Protein AF-A0A829YD35-F1 (afdb_monomer_lite)

Sequence (337 aa):
MRLLVTTFNSPDYNMDEAFHFKKAALDSKLLDTDRMSELWSSFPQELGHTAAAPGIRAIERHGARLFSFLSLSLHAGKGWKRLIEPKHLPVLKRWLASLYEEPVDCWVIGGHHDIRYDRPVCWGDDEVADLVGFHIDEQDELCWFGSRTAKAGEDRLERLPMRDARAKLRSVRLMLVLGCNAVPVARFGEHWDKPMAQRWREWLRPTGAKPLIIGWFSTQSMPLNTESLHAAPKFWSSMADLKRELNLGADALKVLCEQYPLRVAQAWGDACYHAFNASKKRSKLWGLKWQGVPPVKKGQFGSGCGAVLPDGSIYHANHKYRGAGAEQPLIHVGDLP

pLDDT: mean 76.2, std 18.15, range [34.34, 97.69]

Structure (mmCIF, N/CA/C/O backbone):
data_AF-A0A829YD35-F1
#
_entry.id   AF-A0A829YD35-F1
#
loop_
_atom_site.group_PDB
_atom_site.id
_atom_site.type_symbol
_atom_site.label_atom_id
_atom_site.label_alt_id
_atom_site.label_comp_id
_atom_site.label_asym_id
_atom_site.label_entity_id
_atom_site.label_seq_id
_atom_site.pdbx_PDB_ins_code
_atom_site.Cartn_x
_atom_site.Cartn_y
_atom_site.Cartn_z
_atom_site.occupancy
_atom_site.B_iso_or_equiv
_atom_site.auth_seq_id
_atom_site.auth_comp_id
_atom_site.auth_asym_id
_atom_site.auth_atom_id
_atom_site.pdbx_PDB_model_num
ATOM 1 N N . MET A 1 1 ? -15.206 2.642 -2.314 1.00 93.06 1 MET A N 1
ATOM 2 C CA . MET A 1 1 ? -13.854 2.912 -1.778 1.00 93.06 1 MET A CA 1
ATOM 3 C C . MET A 1 1 ? -12.830 1.955 -2.380 1.00 93.06 1 MET A C 1
ATOM 5 O O . MET A 1 1 ? -13.033 0.743 -2.337 1.00 93.06 1 MET A O 1
ATOM 9 N N . ARG A 1 2 ? -11.725 2.488 -2.911 1.00 95.25 2 ARG A N 1
ATOM 10 C CA . ARG A 1 2 ? -10.768 1.773 -3.769 1.00 95.25 2 ARG A CA 1
ATOM 11 C C . ARG A 1 2 ? -9.458 1.400 -3.081 1.00 95.25 2 ARG A C 1
ATOM 13 O O . ARG A 1 2 ? -8.839 2.224 -2.405 1.00 95.25 2 ARG A O 1
ATOM 20 N N . LEU A 1 3 ? -9.006 0.173 -3.338 1.00 96.44 3 LEU A N 1
ATOM 21 C CA . LEU A 1 3 ? -7.690 -0.353 -2.979 1.00 96.44 3 LEU A CA 1
ATOM 22 C C . LEU A 1 3 ? -6.682 -0.203 -4.130 1.00 96.44 3 LEU A C 1
ATOM 24 O O . LEU A 1 3 ? -6.985 -0.549 -5.272 1.00 96.44 3 LEU A O 1
ATOM 28 N N . LEU A 1 4 ? -5.451 0.197 -3.811 1.00 95.00 4 LEU A N 1
ATOM 29 C CA . LEU A 1 4 ? -4.275 0.059 -4.676 1.00 95.00 4 LEU A CA 1
ATOM 30 C C . LEU A 1 4 ? -3.168 -0.687 -3.920 1.00 95.00 4 LEU A C 1
ATOM 32 O O . LEU A 1 4 ? -2.897 -0.378 -2.763 1.00 95.00 4 LEU A O 1
ATOM 36 N N . VAL A 1 5 ? -2.502 -1.644 -4.573 1.00 91.94 5 VAL A N 1
ATOM 37 C CA . VAL A 1 5 ? -1.393 -2.417 -3.986 1.00 91.94 5 VAL A CA 1
ATOM 38 C C . VAL A 1 5 ? -0.161 -2.334 -4.877 1.00 91.94 5 VAL A C 1
ATOM 40 O O . VAL A 1 5 ? -0.098 -3.008 -5.897 1.00 91.94 5 VAL A O 1
ATOM 43 N N . THR A 1 6 ? 0.843 -1.558 -4.484 1.00 87.31 6 THR A N 1
ATOM 44 C CA . THR A 1 6 ? 2.121 -1.427 -5.201 1.00 87.31 6 THR A CA 1
ATOM 45 C C . THR A 1 6 ? 3.221 -2.135 -4.411 1.00 87.31 6 THR A C 1
ATOM 47 O O . THR A 1 6 ? 3.646 -1.635 -3.371 1.00 87.31 6 THR A O 1
ATOM 50 N N . THR A 1 7 ? 3.663 -3.314 -4.866 1.00 79.44 7 THR A N 1
ATOM 51 C CA . THR A 1 7 ? 4.603 -4.172 -4.120 1.00 79.44 7 THR A CA 1
ATOM 52 C C . THR A 1 7 ? 5.852 -4.560 -4.920 1.00 79.44 7 THR A C 1
ATOM 54 O O . THR A 1 7 ? 5.772 -4.932 -6.094 1.00 79.44 7 THR A O 1
ATOM 57 N N . PHE A 1 8 ? 6.999 -4.480 -4.244 1.00 72.38 8 PHE A N 1
ATOM 58 C CA . PHE A 1 8 ? 8.365 -4.633 -4.737 1.00 72.38 8 PHE A CA 1
ATOM 59 C C . PHE A 1 8 ? 9.145 -5.480 -3.710 1.00 72.38 8 PHE A C 1
ATOM 61 O O . PHE A 1 8 ? 9.806 -4.962 -2.832 1.00 72.38 8 PHE A O 1
ATOM 68 N N . ASN A 1 9 ? 9.000 -6.797 -3.692 1.00 64.50 9 ASN A N 1
ATOM 69 C CA . ASN A 1 9 ? 9.813 -7.723 -2.902 1.00 64.50 9 ASN A CA 1
ATOM 70 C C . ASN A 1 9 ? 9.871 -9.104 -3.565 1.00 64.50 9 ASN A C 1
ATOM 72 O O . ASN A 1 9 ? 8.869 -9.497 -4.138 1.00 64.50 9 ASN A O 1
ATOM 76 N N . SER A 1 10 ? 10.971 -9.856 -3.459 1.00 49.44 10 SER A N 1
ATOM 77 C CA . SER A 1 10 ? 11.067 -11.277 -3.840 1.00 49.44 10 SER A CA 1
ATOM 78 C C . SER A 1 10 ? 9.737 -12.027 -3.619 1.00 49.44 10 SER A C 1
ATOM 80 O O . SER A 1 10 ? 9.118 -11.843 -2.562 1.00 49.44 10 SER A O 1
ATOM 82 N N . PRO A 1 11 ? 9.280 -12.838 -4.599 1.00 46.31 11 PRO A N 1
ATOM 83 C CA . PRO A 1 11 ? 7.904 -13.340 -4.712 1.00 46.31 11 PRO A CA 1
ATOM 84 C C . PRO A 1 11 ? 7.352 -14.093 -3.495 1.00 46.31 11 PRO A C 1
ATOM 86 O O . PRO A 1 11 ? 6.152 -14.355 -3.456 1.00 46.31 11 PRO A O 1
ATOM 89 N N . ASP A 1 12 ? 8.167 -14.388 -2.487 1.00 51.62 12 ASP A N 1
ATOM 90 C CA . ASP A 1 12 ? 7.763 -15.200 -1.349 1.00 51.62 12 ASP A CA 1
ATOM 91 C C . ASP A 1 12 ? 7.654 -14.424 -0.027 1.00 51.62 12 ASP A C 1
ATOM 93 O O . ASP A 1 12 ? 7.030 -14.933 0.894 1.00 51.62 12 ASP A O 1
ATOM 97 N N . TYR A 1 13 ? 8.171 -13.193 0.101 1.00 57.09 13 TYR A N 1
ATOM 98 C CA . TYR A 1 13 ? 8.326 -12.556 1.423 1.00 57.09 13 TYR A CA 1
ATOM 99 C C . TYR A 1 13 ? 7.154 -11.666 1.878 1.00 57.09 13 TYR A C 1
ATOM 101 O O . TYR A 1 13 ? 6.567 -11.943 2.919 1.00 57.09 13 TYR A O 1
ATOM 109 N N . ASN A 1 14 ? 6.773 -10.642 1.100 1.00 66.75 14 ASN A N 1
ATOM 110 C CA . ASN A 1 14 ? 5.641 -9.738 1.418 1.00 66.75 14 ASN A CA 1
ATOM 111 C C . ASN A 1 14 ? 4.472 -9.859 0.429 1.00 66.75 14 ASN A C 1
ATOM 113 O O . ASN A 1 14 ? 3.410 -9.271 0.633 1.00 66.75 14 ASN A O 1
ATOM 117 N N . MET A 1 15 ? 4.676 -10.578 -0.677 1.00 78.44 15 MET A N 1
ATOM 118 C CA . MET A 1 15 ? 3.678 -10.695 -1.737 1.00 78.44 15 MET A CA 1
ATOM 119 C C . MET A 1 15 ? 2.448 -11.473 -1.261 1.00 78.44 15 MET A C 1
ATOM 121 O O . MET A 1 15 ? 1.329 -11.114 -1.616 1.00 78.44 15 MET A O 1
ATOM 125 N N . ASP A 1 16 ? 2.647 -12.490 -0.422 1.00 82.44 16 ASP A N 1
ATOM 126 C CA . ASP A 1 16 ? 1.550 -13.297 0.109 1.00 82.44 16 ASP A CA 1
ATOM 127 C C . ASP A 1 16 ? 0.690 -12.509 1.107 1.00 82.44 16 ASP A C 1
ATOM 129 O O . ASP A 1 16 ? -0.531 -12.472 0.966 1.00 82.44 16 ASP A O 1
ATOM 133 N N . GLU A 1 17 ? 1.305 -11.742 2.019 1.00 84.50 17 GLU A N 1
ATOM 134 C CA . GLU A 1 17 ? 0.554 -10.819 2.883 1.00 84.50 17 GLU A CA 1
ATOM 135 C C . GLU A 1 17 ? -0.205 -9.767 2.064 1.00 84.50 17 GLU A C 1
ATOM 137 O O . GLU A 1 17 ? -1.339 -9.438 2.396 1.00 84.50 17 GLU A O 1
ATOM 142 N N . ALA A 1 18 ? 0.363 -9.266 0.962 1.00 88.06 18 ALA A N 1
ATOM 143 C CA . ALA A 1 18 ? -0.338 -8.334 0.082 1.00 88.06 18 ALA A CA 1
ATOM 144 C C . ALA A 1 18 ? -1.580 -8.970 -0.577 1.00 88.06 18 ALA A C 1
ATOM 146 O O . ALA A 1 18 ? -2.622 -8.313 -0.670 1.00 88.06 18 ALA A O 1
ATOM 147 N N . PHE A 1 19 ? -1.508 -10.244 -0.989 1.00 89.62 19 PHE A N 1
ATOM 148 C CA . PHE A 1 19 ? -2.674 -10.995 -1.472 1.00 89.62 19 PHE A CA 1
ATOM 149 C C . PHE A 1 19 ? -3.715 -11.193 -0.366 1.00 89.62 19 PHE A C 1
ATOM 151 O O . PHE A 1 19 ? -4.892 -10.898 -0.587 1.00 89.62 19 PHE A O 1
ATOM 158 N N . HIS A 1 20 ? -3.297 -11.629 0.825 1.00 90.56 20 HIS A N 1
ATOM 159 C CA . HIS A 1 20 ? -4.193 -11.817 1.968 1.00 90.56 20 HIS A CA 1
ATOM 160 C C . HIS A 1 20 ? -4.851 -10.510 2.409 1.00 90.56 20 HIS A C 1
ATOM 162 O O . HIS A 1 20 ? -6.055 -10.488 2.668 1.00 90.56 20 HIS A O 1
ATOM 168 N N . PHE A 1 21 ? -4.099 -9.411 2.429 1.00 92.12 21 PHE A N 1
ATOM 169 C CA . PHE A 1 21 ? -4.618 -8.090 2.754 1.00 92.12 21 PHE A CA 1
ATOM 170 C C . PHE A 1 21 ? -5.654 -7.636 1.757 1.00 92.12 21 PHE A C 1
ATOM 172 O O . PHE A 1 21 ? -6.751 -7.249 2.147 1.00 92.12 21 PHE A O 1
ATOM 179 N N . LYS A 1 22 ? -5.341 -7.748 0.472 1.00 93.94 22 LYS A N 1
ATOM 180 C CA . LYS A 1 22 ? -6.271 -7.407 -0.590 1.00 93.94 22 LYS A CA 1
ATOM 181 C C . LYS A 1 22 ? -7.552 -8.233 -0.537 1.00 93.94 22 LYS A C 1
ATOM 183 O O . LYS A 1 22 ? -8.639 -7.661 -0.572 1.00 93.94 22 LYS A O 1
ATOM 188 N N . LYS A 1 23 ? -7.432 -9.558 -0.436 1.00 94.12 23 LYS A N 1
ATOM 189 C CA . LYS A 1 23 ? -8.585 -10.460 -0.374 1.00 94.12 23 LYS A CA 1
ATOM 190 C C . LYS A 1 23 ? -9.469 -10.126 0.830 1.00 94.12 23 LYS A C 1
ATOM 192 O O . LYS A 1 23 ? -10.662 -9.893 0.668 1.00 94.12 23 LYS A O 1
ATOM 197 N N . ALA A 1 24 ? -8.875 -10.038 2.019 1.00 94.88 24 ALA A N 1
ATOM 198 C CA . ALA A 1 24 ? -9.607 -9.759 3.249 1.00 94.88 24 ALA A CA 1
ATOM 199 C C . ALA A 1 24 ? -10.234 -8.351 3.257 1.00 94.88 24 ALA A C 1
ATOM 201 O O . ALA A 1 24 ? -11.339 -8.181 3.771 1.00 94.88 24 ALA A O 1
ATOM 202 N N . ALA A 1 25 ? -9.585 -7.358 2.640 1.00 94.81 25 ALA A N 1
ATOM 203 C CA . ALA A 1 25 ? -10.143 -6.017 2.491 1.00 94.81 25 ALA A CA 1
ATOM 204 C C . ALA A 1 25 ? -11.434 -6.015 1.663 1.00 94.81 25 ALA A C 1
ATOM 206 O O . ALA A 1 25 ? -12.426 -5.412 2.077 1.00 94.81 25 ALA A O 1
ATOM 207 N N . LEU A 1 26 ? -11.439 -6.726 0.533 1.00 94.00 26 LEU A N 1
ATOM 208 C CA . LEU A 1 26 ? -12.619 -6.863 -0.323 1.00 94.00 26 LEU A CA 1
ATOM 209 C C . LEU A 1 26 ? -13.720 -7.682 0.371 1.00 94.00 26 LEU A C 1
ATOM 211 O O . LEU A 1 26 ? -14.873 -7.252 0.413 1.00 94.00 26 LEU A O 1
ATOM 215 N N . ASP A 1 27 ? -13.364 -8.802 1.010 1.00 94.81 27 ASP A N 1
ATOM 216 C CA . ASP A 1 27 ? -14.313 -9.645 1.756 1.00 94.81 27 ASP A CA 1
ATOM 217 C C . ASP A 1 27 ? -14.990 -8.881 2.914 1.00 94.81 27 ASP A C 1
ATOM 219 O O . ASP A 1 27 ? -16.162 -9.113 3.221 1.00 94.81 27 ASP A O 1
ATOM 223 N N . SER A 1 28 ? -14.275 -7.941 3.547 1.00 94.44 28 SER A N 1
ATOM 224 C CA . SER A 1 28 ? -14.793 -7.125 4.656 1.00 94.44 28 SER A CA 1
ATOM 225 C C . SER A 1 28 ? -15.874 -6.118 4.245 1.00 94.44 28 SER A C 1
ATOM 227 O O . SER A 1 28 ? -16.565 -5.568 5.108 1.00 94.44 28 SER A O 1
ATOM 229 N N . LYS A 1 29 ? -16.026 -5.846 2.938 1.00 93.44 29 LYS A N 1
ATOM 230 C CA . LYS A 1 29 ? -16.930 -4.819 2.383 1.00 93.44 29 LYS A CA 1
ATOM 231 C C . LYS A 1 29 ? -16.667 -3.404 2.926 1.00 93.44 29 LYS A C 1
ATOM 233 O O . LYS A 1 29 ? -17.579 -2.571 2.992 1.00 93.44 29 LYS A O 1
ATOM 238 N N . LEU A 1 30 ? -15.438 -3.140 3.369 1.00 94.19 30 LEU A N 1
ATOM 239 C CA . LEU A 1 30 ? -14.919 -1.792 3.627 1.00 94.19 30 LEU A CA 1
ATOM 240 C C . LEU A 1 30 ? -14.270 -1.196 2.378 1.00 94.19 30 LEU A C 1
ATOM 242 O O . LEU A 1 30 ? -14.180 0.017 2.263 1.00 94.19 30 LEU A O 1
ATOM 246 N N . LEU A 1 31 ? -13.848 -2.032 1.436 1.00 94.38 31 LEU A N 1
ATOM 247 C CA . LEU A 1 31 ? -13.434 -1.631 0.098 1.00 94.38 31 LEU A CA 1
ATOM 248 C C . LEU A 1 31 ? -14.293 -2.405 -0.904 1.00 94.38 31 LEU A C 1
ATOM 250 O O . LEU A 1 31 ? -14.654 -3.553 -0.651 1.00 94.38 31 LEU A O 1
ATOM 254 N N . ASP A 1 32 ? -14.650 -1.762 -2.008 1.00 92.50 32 ASP A N 1
ATOM 255 C CA . ASP A 1 32 ? -15.536 -2.319 -3.044 1.00 92.50 32 ASP A CA 1
ATOM 256 C C . ASP A 1 32 ? -14.825 -2.522 -4.380 1.00 92.50 32 ASP A C 1
ATOM 258 O O . ASP A 1 32 ? -15.262 -3.308 -5.218 1.00 92.50 32 ASP A O 1
ATOM 262 N N . THR A 1 33 ? -13.719 -1.814 -4.572 1.00 93.88 33 THR A N 1
ATOM 263 C CA . THR A 1 33 ? -13.003 -1.734 -5.833 1.00 93.88 33 THR A CA 1
ATOM 264 C C . THR A 1 33 ? -11.524 -1.952 -5.592 1.00 93.88 33 THR A C 1
ATOM 266 O O . THR A 1 33 ? -10.955 -1.598 -4.556 1.00 93.88 33 THR A O 1
ATOM 269 N N . ASP A 1 34 ? -10.885 -2.552 -6.581 1.00 94.88 34 ASP A N 1
ATOM 270 C CA . ASP A 1 34 ? -9.475 -2.873 -6.540 1.00 94.88 34 ASP A CA 1
ATOM 271 C C . ASP A 1 34 ? -8.828 -2.502 -7.870 1.00 94.88 34 ASP A C 1
ATOM 273 O O . ASP A 1 34 ? -9.099 -3.106 -8.913 1.00 94.88 34 ASP A O 1
ATOM 277 N N . ARG A 1 35 ? -7.923 -1.523 -7.802 1.00 95.44 35 ARG A N 1
ATOM 278 C CA . ARG A 1 35 ? -7.305 -0.924 -8.980 1.00 95.44 35 ARG A CA 1
ATOM 279 C C . ARG A 1 35 ? -6.518 -1.935 -9.805 1.00 95.44 35 ARG A C 1
ATOM 281 O O . ARG A 1 35 ? -6.502 -1.850 -11.028 1.00 95.44 35 ARG A O 1
ATOM 288 N N . MET A 1 36 ? -5.892 -2.919 -9.159 1.00 93.81 36 MET A N 1
ATOM 289 C CA . MET A 1 36 ? -5.106 -3.917 -9.888 1.00 93.81 36 MET A CA 1
ATOM 290 C C . MET A 1 36 ? -5.993 -4.897 -10.669 1.00 93.81 36 MET A C 1
ATOM 292 O O . MET A 1 36 ? -5.585 -5.342 -11.739 1.00 93.81 36 MET A O 1
ATOM 296 N N . SER A 1 37 ? -7.206 -5.208 -10.190 1.00 94.88 37 SER A N 1
ATOM 297 C CA . SER A 1 37 ? -8.165 -6.016 -10.962 1.00 94.88 37 SER A CA 1
ATOM 298 C C . SER A 1 37 ? -8.854 -5.220 -12.066 1.00 94.88 37 SER A C 1
ATOM 300 O O . SER A 1 37 ? -9.072 -5.778 -13.138 1.00 94.88 37 SER A O 1
ATOM 302 N N . GLU A 1 38 ? -9.159 -3.935 -11.840 1.00 95.75 38 GLU A N 1
ATOM 303 C CA . GLU A 1 38 ? -9.712 -3.039 -12.874 1.00 95.75 38 GLU A CA 1
ATOM 304 C C . GLU A 1 38 ? -8.795 -2.981 -14.108 1.00 95.75 38 GLU A C 1
ATOM 306 O O . GLU A 1 38 ? -9.262 -3.041 -15.241 1.00 95.75 38 GLU A O 1
ATOM 311 N N . LEU A 1 39 ? -7.478 -2.928 -13.883 1.00 95.31 39 LEU A N 1
ATOM 312 C CA . LEU A 1 39 ? -6.465 -2.833 -14.937 1.00 95.31 39 LEU A CA 1
ATOM 313 C C . LEU A 1 39 ? -6.046 -4.188 -15.531 1.00 95.31 39 LEU A C 1
ATOM 315 O O . LEU A 1 39 ? -5.163 -4.238 -16.389 1.00 95.31 39 LEU A O 1
ATOM 319 N N . TRP A 1 40 ? -6.635 -5.298 -15.075 1.00 95.00 40 TRP A N 1
ATOM 320 C CA . TRP A 1 40 ? -6.184 -6.644 -15.437 1.00 95.00 40 TRP A CA 1
ATOM 321 C C . TRP A 1 40 ? -6.348 -6.950 -16.926 1.00 95.00 40 TRP A C 1
ATOM 323 O O . TRP A 1 40 ? -5.416 -7.426 -17.572 1.00 95.00 40 TRP A O 1
ATOM 333 N N . SER A 1 41 ? -7.523 -6.653 -17.483 1.00 93.56 41 SER A N 1
ATOM 334 C CA . SER A 1 41 ? -7.833 -6.893 -18.897 1.00 93.56 41 SER A CA 1
ATOM 335 C C . SER A 1 41 ? -7.138 -5.907 -19.837 1.00 93.56 41 SER A C 1
ATOM 337 O O . SER A 1 41 ? -6.917 -6.232 -21.000 1.00 93.56 41 SER A O 1
ATOM 339 N N . SER A 1 42 ? -6.764 -4.726 -19.338 1.00 93.62 42 SER A N 1
ATOM 340 C CA . SER A 1 42 ? -6.061 -3.684 -20.092 1.00 93.62 42 SER A CA 1
ATOM 341 C C . SER A 1 42 ? -4.541 -3.716 -19.902 1.00 93.62 42 SER A C 1
ATOM 343 O O . SER A 1 42 ? -3.856 -2.789 -20.337 1.00 93.62 42 SER A O 1
ATOM 345 N N . PHE A 1 43 ? -3.994 -4.742 -19.240 1.00 95.25 43 PHE A N 1
ATOM 346 C CA . PHE A 1 43 ? -2.553 -4.866 -19.040 1.00 95.25 43 PHE A CA 1
ATOM 347 C C . PHE A 1 43 ? -1.825 -5.032 -20.390 1.00 95.25 43 PHE A C 1
ATOM 349 O O . PHE A 1 43 ? -2.103 -5.995 -21.117 1.00 95.25 43 PHE A O 1
ATOM 356 N N . PRO A 1 44 ? -0.873 -4.143 -20.742 1.00 95.12 44 PRO A N 1
ATOM 357 C CA . PRO A 1 44 ? -0.151 -4.247 -22.002 1.00 95.12 44 PRO A CA 1
ATOM 358 C C . PRO A 1 44 ? 0.765 -5.473 -22.004 1.00 95.12 44 PRO A C 1
ATOM 360 O O . PRO A 1 44 ? 1.769 -5.521 -21.291 1.00 95.12 44 PRO A O 1
ATOM 363 N N . GLN A 1 45 ? 0.446 -6.458 -22.845 1.00 92.75 45 GLN A N 1
ATOM 364 C CA . GLN A 1 45 ? 1.167 -7.738 -22.898 1.00 92.75 45 GLN A CA 1
ATOM 365 C C . GLN A 1 45 ? 2.660 -7.572 -23.211 1.00 92.75 45 GLN A C 1
ATOM 367 O O . GLN A 1 45 ? 3.487 -8.343 -22.732 1.00 92.75 45 GLN A O 1
ATOM 372 N N . GLU A 1 46 ? 3.031 -6.524 -23.947 1.00 92.69 46 GLU A N 1
ATOM 373 C CA . GLU A 1 46 ? 4.429 -6.199 -24.230 1.00 92.69 46 GLU A CA 1
ATOM 374 C C . GLU A 1 46 ? 5.245 -5.808 -22.988 1.00 92.69 46 GLU A C 1
ATOM 376 O O . GLU A 1 46 ? 6.460 -5.973 -22.999 1.00 92.69 46 GLU A O 1
ATOM 381 N N . LEU A 1 47 ? 4.621 -5.351 -21.898 1.00 92.44 47 LEU A N 1
ATOM 382 C CA . LEU A 1 47 ? 5.309 -5.099 -20.624 1.00 92.44 47 LEU A CA 1
ATOM 383 C C . LEU A 1 47 ? 5.437 -6.376 -19.779 1.00 92.44 47 LEU A C 1
ATOM 385 O O . LEU A 1 47 ? 6.193 -6.418 -18.803 1.00 92.44 47 LEU A O 1
ATOM 389 N N . GLY A 1 48 ? 4.700 -7.420 -20.158 1.00 90.69 48 GLY A N 1
ATOM 390 C CA . GLY A 1 48 ? 4.614 -8.685 -19.454 1.00 90.69 48 GLY A CA 1
ATOM 391 C C . GLY A 1 48 ? 5.943 -9.430 -19.377 1.00 90.69 48 GLY A C 1
ATOM 392 O O . GLY A 1 48 ? 6.787 -9.376 -20.278 1.00 90.69 48 GLY A O 1
ATOM 393 N N . HIS A 1 49 ? 6.121 -10.147 -18.275 1.00 87.44 49 HIS A N 1
ATOM 394 C CA . HIS A 1 49 ? 7.104 -11.212 -18.150 1.00 87.44 49 HIS A CA 1
ATOM 395 C C . HIS A 1 49 ? 6.659 -12.438 -18.957 1.00 87.44 49 HIS A C 1
ATOM 397 O O . HIS A 1 49 ? 5.514 -12.873 -18.849 1.00 87.44 49 HIS A O 1
ATOM 403 N N . THR A 1 50 ? 7.582 -13.036 -19.703 1.00 85.31 50 THR A N 1
ATOM 404 C CA . THR A 1 50 ? 7.379 -14.284 -20.451 1.00 85.31 50 THR A CA 1
ATOM 405 C C . THR A 1 50 ? 8.539 -15.244 -20.189 1.00 85.31 50 THR A C 1
ATOM 407 O O . THR A 1 50 ? 9.558 -14.853 -19.618 1.00 85.31 50 THR A O 1
ATOM 410 N N . ALA A 1 51 ? 8.431 -16.489 -20.662 1.00 82.75 51 ALA A N 1
ATOM 411 C CA . ALA A 1 51 ? 9.546 -17.439 -20.617 1.00 82.75 51 ALA A CA 1
ATOM 412 C C . ALA A 1 51 ? 10.805 -16.917 -21.343 1.00 82.75 51 ALA A C 1
ATOM 414 O O . ALA A 1 51 ? 11.920 -17.263 -20.964 1.00 82.75 51 ALA A O 1
ATOM 415 N N . ALA A 1 52 ? 10.629 -16.065 -22.361 1.00 83.06 52 ALA A N 1
ATOM 416 C CA . ALA A 1 52 ? 11.712 -15.526 -23.181 1.00 83.06 52 ALA A CA 1
ATOM 417 C C . ALA A 1 52 ? 12.190 -14.125 -22.749 1.00 83.06 52 ALA A C 1
ATOM 419 O O . ALA A 1 52 ? 13.252 -13.688 -23.190 1.00 83.06 52 ALA A O 1
ATOM 420 N N . ALA A 1 53 ? 11.429 -13.397 -21.920 1.00 84.00 53 ALA A N 1
ATOM 421 C CA . ALA A 1 53 ? 11.739 -12.008 -21.582 1.00 84.00 53 ALA A CA 1
ATOM 422 C C . ALA A 1 53 ? 11.329 -11.621 -20.145 1.00 84.00 53 ALA A C 1
ATOM 424 O O . ALA A 1 53 ? 10.174 -11.824 -19.760 1.00 84.00 53 ALA A O 1
ATOM 425 N N . PRO A 1 54 ? 12.223 -10.991 -19.351 1.00 84.69 54 PRO A N 1
ATOM 426 C CA . PRO A 1 54 ? 11.866 -10.432 -18.049 1.00 84.69 54 PRO A CA 1
ATOM 427 C C . PRO A 1 54 ? 10.925 -9.224 -18.201 1.00 84.69 54 PRO A C 1
ATOM 429 O O . PRO A 1 54 ? 10.920 -8.559 -19.234 1.00 84.69 54 PRO A O 1
ATOM 432 N N . GLY A 1 55 ? 10.110 -8.928 -17.190 1.00 87.56 55 GLY A N 1
ATOM 433 C CA . GLY A 1 55 ? 9.081 -7.886 -17.269 1.00 87.56 55 GLY A CA 1
ATOM 434 C C . GLY A 1 55 ? 8.179 -7.891 -16.041 1.00 87.56 55 GLY A C 1
ATOM 435 O O . GLY A 1 55 ? 8.541 -8.464 -15.015 1.00 87.56 55 GLY A O 1
ATOM 436 N N . ILE A 1 56 ? 7.001 -7.284 -16.139 1.00 89.12 56 ILE A N 1
ATOM 437 C CA . ILE A 1 56 ? 6.014 -7.259 -15.053 1.00 89.12 56 ILE A CA 1
ATOM 438 C C . ILE A 1 56 ? 5.222 -8.566 -15.071 1.00 89.12 56 ILE A C 1
ATOM 440 O O . ILE A 1 56 ? 4.716 -8.985 -16.112 1.00 89.12 56 ILE A O 1
ATOM 444 N N . ARG A 1 57 ? 5.104 -9.235 -13.924 1.00 88.25 57 ARG A N 1
ATOM 445 C CA . ARG A 1 57 ? 4.314 -10.471 -13.818 1.00 88.25 57 ARG A CA 1
ATOM 446 C C . ARG A 1 57 ? 2.890 -10.149 -13.386 1.00 88.25 57 ARG A C 1
ATOM 448 O O . ARG A 1 57 ? 2.710 -9.595 -12.311 1.00 88.25 57 ARG A O 1
ATOM 455 N N . ALA A 1 58 ? 1.892 -10.542 -14.167 1.00 89.81 58 ALA A N 1
ATOM 456 C CA . ALA A 1 58 ? 0.508 -10.602 -13.704 1.00 89.81 58 ALA A CA 1
ATOM 457 C C . ALA A 1 58 ? 0.309 -11.924 -12.942 1.00 89.81 58 ALA A C 1
ATOM 459 O O . ALA A 1 58 ? 0.570 -12.995 -13.488 1.00 89.81 58 ALA A O 1
ATOM 460 N N . ILE A 1 59 ? -0.077 -11.859 -11.667 1.00 89.50 59 ILE A N 1
ATOM 461 C CA . ILE A 1 59 ? -0.199 -13.024 -10.781 1.00 89.50 59 ILE A CA 1
ATOM 462 C C . ILE A 1 59 ? -1.589 -13.041 -10.142 1.00 89.50 59 ILE A C 1
ATOM 464 O O . ILE A 1 59 ? -2.025 -12.041 -9.579 1.00 89.50 59 ILE A O 1
ATOM 468 N N . GLU A 1 60 ? -2.265 -14.187 -10.188 1.00 91.56 60 GLU A N 1
ATOM 469 C CA . GLU A 1 60 ? -3.513 -14.429 -9.464 1.00 91.56 60 GLU A CA 1
ATOM 470 C C . GLU A 1 60 ? -3.286 -15.523 -8.412 1.00 91.56 60 GLU A C 1
ATOM 472 O O . GLU A 1 60 ? -2.807 -16.611 -8.736 1.00 91.56 60 GLU A O 1
ATOM 477 N N . ARG A 1 61 ? -3.571 -15.218 -7.142 1.00 88.56 61 ARG A N 1
ATOM 478 C CA . ARG A 1 61 ? -3.450 -16.138 -5.998 1.00 88.56 61 ARG A CA 1
ATOM 479 C C . ARG A 1 61 ? -4.535 -15.828 -4.979 1.00 88.56 61 ARG A C 1
ATOM 481 O O . ARG A 1 61 ? -4.908 -14.672 -4.811 1.00 88.56 61 ARG A O 1
ATOM 488 N N . HIS A 1 62 ? -5.037 -16.855 -4.294 1.00 85.81 62 HIS A N 1
ATOM 489 C CA . HIS A 1 62 ? -6.047 -16.710 -3.233 1.00 85.81 62 HIS A CA 1
ATOM 490 C C . HIS A 1 62 ? -7.313 -15.937 -3.665 1.00 85.81 62 HIS A C 1
ATOM 492 O O . HIS A 1 62 ? -7.976 -15.314 -2.839 1.00 85.81 62 HIS A O 1
ATOM 498 N N . GLY A 1 63 ? -7.641 -15.943 -4.964 1.00 85.88 63 GLY A N 1
ATOM 499 C CA . GLY A 1 63 ? -8.750 -15.166 -5.535 1.00 85.88 63 GLY A CA 1
ATOM 500 C C . GLY A 1 63 ? -8.486 -13.658 -5.669 1.00 85.88 63 GLY A C 1
ATOM 501 O O . GLY A 1 63 ? -9.421 -12.891 -5.869 1.00 85.88 63 GLY A O 1
ATOM 502 N N . ALA A 1 64 ? -7.232 -13.217 -5.552 1.00 90.50 64 ALA A N 1
ATOM 503 C CA . ALA A 1 64 ? -6.809 -11.833 -5.728 1.00 90.50 64 ALA A CA 1
ATOM 504 C C . ALA A 1 64 ? -5.743 -11.719 -6.832 1.00 90.50 64 ALA A C 1
ATOM 506 O O . ALA A 1 64 ? -4.926 -12.615 -7.036 1.00 90.50 64 ALA A O 1
ATOM 507 N N . ARG A 1 65 ? -5.747 -10.590 -7.549 1.00 92.38 65 ARG A N 1
ATOM 508 C CA . ARG A 1 65 ? -4.880 -10.311 -8.709 1.00 92.38 65 ARG A CA 1
ATOM 509 C C . ARG A 1 65 ? -3.838 -9.249 -8.402 1.00 92.38 65 ARG A C 1
ATOM 511 O O . ARG A 1 65 ? -4.204 -8.181 -7.948 1.00 92.38 65 ARG A O 1
ATOM 518 N N . LEU A 1 66 ? -2.558 -9.453 -8.661 1.00 90.62 66 LEU A N 1
ATOM 519 C CA . LEU A 1 66 ? -1.533 -8.425 -8.455 1.00 90.62 66 LEU A CA 1
ATOM 520 C C . LEU A 1 66 ? -0.565 -8.381 -9.632 1.00 90.62 66 LEU A C 1
ATOM 522 O O . LEU A 1 66 ? -0.244 -9.408 -10.228 1.00 90.62 66 LEU A O 1
ATOM 526 N N . PHE A 1 67 ? -0.057 -7.186 -9.927 1.00 89.94 67 PHE A N 1
ATOM 527 C CA . PHE A 1 67 ? 1.111 -7.021 -10.782 1.00 89.94 67 PHE A CA 1
ATOM 528 C C . PHE A 1 67 ? 2.365 -7.025 -9.908 1.00 89.94 67 PHE A C 1
ATOM 530 O O . PHE A 1 67 ? 2.519 -6.210 -9.002 1.00 89.94 67 PHE A O 1
ATOM 537 N N . SER A 1 68 ? 3.251 -7.978 -10.164 1.00 83.19 68 SER A N 1
ATOM 538 C CA . SER A 1 68 ? 4.521 -8.152 -9.474 1.00 83.19 68 SER A CA 1
ATOM 539 C C . SER A 1 68 ? 5.607 -7.362 -10.206 1.00 83.19 68 SER A C 1
ATOM 541 O O . SER A 1 68 ? 6.040 -7.745 -11.301 1.00 83.19 68 SER A O 1
ATOM 543 N N . PHE A 1 69 ? 6.111 -6.318 -9.547 1.00 80.69 69 PHE A N 1
ATOM 544 C CA . PHE A 1 69 ? 7.213 -5.459 -10.005 1.00 80.69 69 PHE A CA 1
ATOM 545 C C . PHE A 1 69 ? 8.604 -6.042 -9.686 1.00 80.69 69 PHE A C 1
ATOM 547 O O . PHE A 1 69 ? 9.630 -5.378 -9.775 1.00 80.69 69 PHE A O 1
ATOM 554 N N . LEU A 1 70 ? 8.637 -7.324 -9.326 1.00 69.19 70 LEU A N 1
ATOM 555 C CA . LEU A 1 70 ? 9.784 -8.046 -8.763 1.00 69.19 70 LEU A CA 1
ATOM 556 C C . LEU A 1 70 ? 10.723 -8.562 -9.835 1.00 69.19 70 LEU A C 1
ATOM 558 O O . LEU A 1 70 ? 11.929 -8.664 -9.666 1.00 69.19 70 LEU A O 1
ATOM 562 N N . SER A 1 71 ? 10.132 -8.916 -10.970 1.00 67.94 71 SER A N 1
ATOM 563 C CA . SER A 1 71 ? 10.845 -9.462 -12.115 1.00 67.94 71 SER A CA 1
ATOM 564 C C . SER A 1 71 ? 11.594 -8.397 -12.916 1.00 67.94 71 SER A C 1
ATOM 566 O O . SER A 1 71 ? 12.152 -8.698 -13.969 1.00 67.94 71 SER A O 1
ATOM 568 N N . LEU A 1 72 ? 11.625 -7.167 -12.397 1.00 72.50 72 LEU A N 1
ATOM 569 C CA . LEU A 1 72 ? 12.309 -6.027 -12.987 1.00 72.50 72 LEU A CA 1
ATOM 570 C C . LEU A 1 72 ? 13.791 -5.987 -12.595 1.00 72.50 72 LEU A C 1
ATOM 572 O O . LEU A 1 72 ? 14.624 -5.676 -13.445 1.00 72.50 72 LEU A O 1
ATOM 576 N N . SER A 1 73 ? 14.132 -6.397 -11.369 1.00 63.03 73 SER A N 1
ATOM 577 C CA . SER A 1 73 ? 15.520 -6.506 -10.895 1.00 63.03 73 SER A CA 1
ATOM 578 C C . SER A 1 73 ? 16.170 -7.871 -11.171 1.00 63.03 73 SER A C 1
ATOM 580 O O . SER A 1 73 ? 17.386 -8.005 -11.038 1.00 63.03 73 SER A O 1
ATOM 582 N N . LEU A 1 74 ? 15.403 -8.883 -11.612 1.00 56.62 74 LEU A N 1
ATOM 583 C CA . LEU A 1 74 ? 15.940 -10.213 -11.936 1.00 56.62 74 LEU A CA 1
ATOM 584 C C . LEU A 1 74 ? 17.058 -10.117 -12.995 1.00 56.62 74 LEU A C 1
ATOM 586 O O . LEU A 1 74 ? 16.855 -9.581 -14.086 1.00 56.62 74 LEU A O 1
ATOM 590 N N . HIS A 1 75 ? 18.224 -10.689 -12.669 1.00 59.16 75 HIS A N 1
ATOM 591 C CA . HIS A 1 75 ? 19.452 -10.711 -13.480 1.00 59.16 75 HIS A CA 1
ATOM 592 C C . HIS A 1 75 ? 20.098 -9.342 -13.744 1.00 59.16 75 HIS A C 1
ATOM 594 O O . HIS A 1 75 ? 20.327 -8.999 -14.905 1.00 59.16 75 HIS A O 1
ATOM 600 N N . ALA A 1 76 ? 20.443 -8.602 -12.691 1.00 58.81 76 ALA A N 1
ATOM 601 C CA . ALA A 1 76 ? 21.130 -7.313 -12.792 1.00 58.81 76 ALA A CA 1
ATOM 602 C C . ALA A 1 76 ? 20.316 -6.252 -13.570 1.00 58.81 76 ALA A C 1
ATOM 604 O O . ALA A 1 76 ? 20.745 -5.729 -14.602 1.00 58.81 76 ALA A O 1
ATOM 605 N N . GLY A 1 77 ? 19.055 -6.043 -13.163 1.00 65.25 77 GLY A N 1
ATOM 606 C CA . GLY A 1 77 ? 18.205 -4.976 -13.714 1.00 65.25 77 GLY A CA 1
ATOM 607 C C . GLY A 1 77 ? 17.721 -5.184 -15.157 1.00 65.25 77 GLY A C 1
ATOM 608 O O . GLY A 1 77 ? 17.142 -4.273 -15.751 1.00 65.25 77 GLY A O 1
ATOM 609 N N . LYS A 1 78 ? 17.922 -6.370 -15.756 1.00 73.19 78 LYS A N 1
ATOM 610 C CA . LYS A 1 78 ? 17.536 -6.655 -17.157 1.00 73.19 78 LYS A CA 1
ATOM 611 C C . LYS A 1 78 ? 16.051 -6.437 -17.439 1.00 73.19 78 LYS A C 1
ATOM 613 O O . LYS A 1 78 ? 15.707 -6.009 -18.540 1.00 73.19 78 LYS A O 1
ATOM 618 N N . GLY A 1 79 ? 15.181 -6.745 -16.477 1.00 79.94 79 GLY A N 1
ATOM 619 C CA . GLY A 1 79 ? 13.743 -6.528 -16.612 1.00 79.94 79 GLY A CA 1
ATOM 620 C C . GLY A 1 79 ? 13.409 -5.047 -16.733 1.00 79.94 79 GLY A C 1
ATOM 621 O O . GLY A 1 79 ? 12.769 -4.655 -17.703 1.00 79.94 79 GLY A O 1
ATOM 622 N N . TRP A 1 80 ? 13.914 -4.220 -15.815 1.00 80.44 80 TRP A N 1
ATOM 623 C CA . TRP A 1 80 ? 13.756 -2.769 -15.893 1.00 80.44 80 TRP A CA 1
ATOM 624 C C . TRP A 1 80 ? 14.343 -2.216 -17.187 1.00 80.44 80 TRP A C 1
ATOM 626 O O . TRP A 1 80 ? 13.625 -1.551 -17.929 1.00 80.44 80 TRP A O 1
ATOM 636 N N . LYS A 1 81 ? 15.589 -2.597 -17.516 1.00 80.06 81 LYS A N 1
ATOM 637 C CA . LYS A 1 81 ? 16.294 -2.171 -18.734 1.00 80.06 81 LYS A CA 1
ATOM 638 C C . LYS A 1 81 ? 15.478 -2.405 -19.999 1.00 80.06 81 LYS A C 1
ATOM 640 O O . LYS A 1 81 ? 15.465 -1.565 -20.887 1.00 80.06 81 LYS A O 1
ATOM 645 N N . ARG A 1 82 ? 14.804 -3.548 -20.089 1.00 86.31 82 ARG A N 1
ATOM 646 C CA . ARG A 1 82 ? 13.931 -3.846 -21.220 1.00 86.31 82 ARG A CA 1
ATOM 647 C C . ARG A 1 82 ? 12.744 -2.882 -21.274 1.00 86.31 82 ARG A C 1
ATOM 649 O O . ARG A 1 82 ? 12.428 -2.375 -22.343 1.00 86.31 82 ARG A O 1
ATOM 656 N N . LEU A 1 83 ? 12.069 -2.640 -20.151 1.00 86.75 83 LEU A N 1
ATOM 657 C CA . LEU A 1 83 ? 10.845 -1.829 -20.133 1.00 86.75 83 LEU A CA 1
ATOM 658 C C . LEU A 1 83 ? 11.088 -0.346 -20.446 1.00 86.75 83 LEU A C 1
ATOM 660 O O . LEU A 1 83 ? 10.187 0.321 -20.953 1.00 86.75 83 LEU A O 1
ATOM 664 N N . ILE A 1 84 ? 12.293 0.155 -20.180 1.00 84.62 84 ILE A N 1
ATOM 665 C CA . ILE A 1 84 ? 12.705 1.531 -20.495 1.00 84.62 84 ILE A CA 1
ATOM 666 C C . ILE A 1 84 ? 13.222 1.709 -21.933 1.00 84.62 84 ILE A C 1
ATOM 668 O O . ILE A 1 84 ? 13.507 2.834 -22.342 1.00 84.62 84 ILE A O 1
ATOM 672 N N . GLU A 1 85 ? 13.352 0.634 -22.724 1.00 86.38 85 GLU A N 1
ATOM 673 C CA . GLU A 1 85 ? 13.735 0.753 -24.136 1.00 86.38 85 GLU A CA 1
ATOM 674 C C . GLU A 1 85 ? 12.743 1.674 -24.876 1.00 86.38 85 GLU A C 1
ATOM 676 O O . GLU A 1 85 ? 11.541 1.604 -24.602 1.00 86.38 85 GLU A O 1
ATOM 681 N N . PRO A 1 86 ? 13.180 2.494 -25.857 1.00 88.12 86 PRO A N 1
ATOM 682 C CA . PRO A 1 86 ? 12.324 3.498 -26.503 1.00 88.12 86 PRO A CA 1
ATOM 683 C C . PRO A 1 86 ? 10.986 2.974 -27.044 1.00 88.12 86 PRO A C 1
ATOM 685 O O . PRO A 1 86 ? 9.997 3.702 -27.049 1.00 88.12 86 PRO A O 1
ATOM 688 N N . LYS A 1 87 ? 10.936 1.706 -27.468 1.00 90.81 87 LYS A N 1
ATOM 689 C CA . LYS A 1 87 ? 9.705 1.044 -27.928 1.00 90.81 87 LYS A CA 1
ATOM 690 C C . LYS A 1 87 ? 8.691 0.772 -26.807 1.00 90.81 87 LYS A C 1
ATOM 692 O O . LYS A 1 87 ? 7.497 0.835 -27.063 1.00 90.81 87 LYS A O 1
ATOM 697 N N . HIS A 1 88 ? 9.148 0.493 -25.585 1.00 90.88 88 HIS A N 1
ATOM 698 C CA . HIS A 1 88 ? 8.305 0.113 -24.445 1.00 90.88 88 HIS A CA 1
ATOM 699 C C . HIS A 1 88 ? 8.042 1.288 -23.500 1.00 90.88 88 HIS A C 1
ATOM 701 O O . HIS A 1 88 ? 6.977 1.358 -22.887 1.00 90.88 88 HIS A O 1
ATOM 707 N N . LEU A 1 89 ? 8.964 2.252 -23.427 1.00 89.31 89 LEU A N 1
ATOM 708 C CA . LEU A 1 89 ? 8.897 3.384 -22.506 1.00 89.31 89 LEU A CA 1
ATOM 709 C C . LEU A 1 89 ? 7.577 4.184 -22.579 1.00 89.31 89 LEU A C 1
ATOM 711 O O . LEU A 1 89 ? 7.024 4.488 -21.519 1.00 89.31 89 LEU A O 1
ATOM 715 N N . PRO A 1 90 ? 7.010 4.517 -23.759 1.00 91.25 90 PRO A N 1
ATOM 716 C CA . PRO A 1 90 ? 5.726 5.218 -23.822 1.00 91.25 90 PRO A CA 1
ATOM 717 C C . PRO A 1 90 ? 4.566 4.388 -23.260 1.00 91.25 90 PRO A C 1
ATOM 719 O O . PRO A 1 90 ? 3.670 4.936 -22.618 1.00 91.25 90 PRO A O 1
ATOM 722 N N . VAL A 1 91 ? 4.581 3.071 -23.490 1.00 94.31 91 VAL A N 1
ATOM 723 C CA . VAL A 1 91 ? 3.551 2.140 -23.007 1.00 94.31 91 VAL A CA 1
ATOM 724 C C . VAL A 1 91 ? 3.679 1.952 -21.497 1.00 94.31 91 VAL A C 1
ATOM 726 O O . VAL A 1 91 ? 2.679 2.055 -20.789 1.00 94.31 91 VAL A O 1
ATOM 729 N N . LEU A 1 92 ? 4.906 1.786 -20.995 1.00 92.12 92 LEU A N 1
ATOM 730 C CA . LEU A 1 92 ? 5.213 1.722 -19.568 1.00 92.12 92 LEU A CA 1
ATOM 731 C C . LEU A 1 92 ? 4.733 2.979 -18.838 1.00 92.12 92 LEU A C 1
ATOM 733 O O . LEU A 1 92 ? 4.015 2.865 -17.850 1.00 92.12 92 LEU A O 1
ATOM 737 N N . LYS A 1 93 ? 5.086 4.172 -19.337 1.00 90.69 93 LYS A N 1
ATOM 738 C CA . LYS A 1 93 ? 4.684 5.453 -18.732 1.00 90.69 93 LYS A CA 1
ATOM 739 C C . LYS A 1 93 ? 3.168 5.580 -18.623 1.00 90.69 93 LYS A C 1
ATOM 741 O O . LYS A 1 93 ? 2.668 5.908 -17.551 1.00 90.69 93 LYS A O 1
ATOM 746 N N . ARG A 1 94 ? 2.439 5.292 -19.708 1.00 91.38 94 ARG A N 1
ATOM 747 C CA . ARG A 1 94 ? 0.968 5.331 -19.703 1.00 91.38 94 ARG A CA 1
ATOM 748 C C . ARG A 1 94 ? 0.379 4.329 -18.715 1.00 91.38 94 ARG A C 1
ATOM 750 O O . ARG A 1 94 ? -0.518 4.673 -17.957 1.00 91.38 94 ARG A O 1
ATOM 757 N N . TRP A 1 95 ? 0.899 3.105 -18.693 1.00 93.31 95 TRP A N 1
ATOM 758 C CA . TRP A 1 95 ? 0.377 2.075 -17.804 1.00 93.31 95 TRP A CA 1
ATOM 759 C C . TRP A 1 95 ? 0.668 2.365 -16.322 1.00 93.31 95 TRP A C 1
ATOM 761 O O . TRP A 1 95 ? -0.230 2.226 -15.497 1.00 93.31 95 TRP A O 1
ATOM 771 N N . LEU A 1 96 ? 1.864 2.849 -15.969 1.00 91.69 96 LEU A N 1
ATOM 772 C CA . LEU A 1 96 ? 2.167 3.272 -14.595 1.00 91.69 96 LEU A CA 1
ATOM 773 C C . LEU A 1 96 ? 1.294 4.454 -14.151 1.00 91.69 96 LEU A C 1
ATOM 775 O O . LEU A 1 96 ? 0.782 4.438 -13.033 1.00 91.69 96 LEU A O 1
ATOM 779 N N . ALA A 1 97 ? 1.059 5.436 -15.029 1.00 90.44 97 ALA A N 1
ATOM 780 C CA . ALA A 1 97 ? 0.145 6.542 -14.745 1.00 90.44 97 ALA A CA 1
ATOM 781 C C . ALA A 1 97 ? -1.284 6.041 -14.480 1.00 90.44 97 ALA A C 1
ATOM 783 O O . ALA A 1 97 ? -1.942 6.521 -13.554 1.00 90.44 97 ALA A O 1
ATOM 784 N N . SER A 1 98 ? -1.723 5.001 -15.202 1.00 93.38 98 SER A N 1
ATOM 785 C CA . SER A 1 98 ? -3.045 4.399 -15.003 1.00 93.38 98 SER A CA 1
ATOM 786 C C . SER A 1 98 ? -3.266 3.836 -13.599 1.00 93.38 98 SER A C 1
ATOM 788 O O . SER A 1 98 ? -4.402 3.791 -13.130 1.00 93.38 98 SER A O 1
ATOM 790 N N . LEU A 1 99 ? -2.213 3.495 -12.850 1.00 92.44 99 LEU A N 1
ATOM 791 C CA . LEU A 1 99 ? -2.346 3.078 -11.448 1.00 92.44 99 LEU A CA 1
ATOM 792 C C . LEU A 1 99 ? -2.955 4.176 -10.560 1.00 92.44 99 LEU A C 1
ATOM 794 O O . LEU A 1 99 ? -3.574 3.858 -9.546 1.00 92.44 99 LEU A O 1
ATOM 798 N N . TYR A 1 100 ? -2.814 5.444 -10.957 1.00 91.25 100 TYR A N 1
ATOM 799 C CA . TYR A 1 100 ? -3.215 6.618 -10.182 1.00 91.25 100 TYR A CA 1
ATOM 800 C C . TYR A 1 100 ? -4.312 7.451 -10.857 1.00 91.25 100 TYR A C 1
ATOM 802 O O . TYR A 1 100 ? -4.627 8.526 -10.370 1.00 91.25 100 TYR A O 1
ATOM 810 N N . GLU A 1 101 ? -4.914 7.011 -11.964 1.00 91.06 101 GLU A N 1
ATOM 811 C CA . GLU A 1 101 ? -5.951 7.795 -12.667 1.00 91.06 101 GLU A CA 1
ATOM 812 C C . GLU A 1 101 ? -7.247 7.961 -11.859 1.00 91.06 101 GLU A C 1
ATOM 814 O O . GLU A 1 101 ? -7.939 8.976 -11.987 1.00 91.06 101 GLU A O 1
ATOM 819 N N . GLU A 1 102 ? -7.544 6.996 -10.991 1.00 91.81 102 GLU A N 1
ATOM 820 C CA . GLU A 1 102 ? -8.741 6.958 -10.155 1.00 91.81 102 GLU A CA 1
ATOM 821 C C . GLU A 1 102 ? -8.418 7.264 -8.684 1.00 91.81 102 GLU A C 1
ATOM 823 O O . GLU A 1 102 ? -7.321 6.945 -8.218 1.00 91.81 102 GLU A O 1
ATOM 828 N N . PRO A 1 103 ? -9.361 7.843 -7.914 1.00 92.31 103 PRO A N 1
ATOM 829 C CA . PRO A 1 103 ? -9.183 8.034 -6.479 1.00 92.31 103 PRO A CA 1
ATOM 830 C C . PRO A 1 103 ? -8.914 6.712 -5.754 1.00 92.31 103 PRO A C 1
ATOM 832 O O . PRO A 1 103 ? -9.608 5.718 -5.990 1.00 92.31 103 PRO A O 1
ATOM 835 N N . VAL A 1 104 ? -7.942 6.730 -4.841 1.00 93.50 104 VAL A N 1
ATOM 836 C CA . VAL A 1 104 ? -7.554 5.596 -3.988 1.00 93.50 104 VAL A CA 1
ATOM 837 C C . VAL A 1 104 ? -7.846 5.944 -2.531 1.00 93.50 104 VAL A C 1
ATOM 839 O O . VAL A 1 104 ? -7.436 7.003 -2.063 1.00 93.50 104 VAL A O 1
ATOM 842 N N . ASP A 1 105 ? -8.520 5.049 -1.810 1.00 95.31 105 ASP A N 1
ATOM 843 C CA . ASP A 1 105 ? -8.884 5.228 -0.395 1.00 95.31 105 ASP A CA 1
ATOM 844 C C . ASP A 1 105 ? -7.974 4.418 0.538 1.00 95.31 105 ASP A C 1
ATOM 846 O O . ASP A 1 105 ? -7.651 4.854 1.648 1.00 95.31 105 ASP A O 1
ATOM 850 N N . CYS A 1 106 ? -7.521 3.252 0.073 1.00 96.38 106 CYS A N 1
ATOM 851 C CA . CYS A 1 106 ? -6.539 2.422 0.755 1.00 96.38 106 CYS A CA 1
ATOM 852 C C . CYS A 1 106 ? -5.351 2.138 -0.162 1.00 96.38 106 CYS A C 1
ATOM 854 O O . CYS A 1 106 ? -5.522 1.593 -1.254 1.00 96.38 106 CYS A O 1
ATOM 856 N N . TRP A 1 107 ? -4.144 2.482 0.287 1.00 93.75 107 TRP A N 1
ATOM 857 C CA . TRP A 1 107 ? -2.923 2.246 -0.477 1.00 93.75 107 TRP A CA 1
ATOM 858 C C . TRP A 1 107 ? -1.960 1.342 0.289 1.00 93.75 107 TRP A C 1
ATOM 860 O O . TRP A 1 107 ? -1.477 1.683 1.368 1.00 93.75 107 TRP A O 1
ATOM 870 N N . VAL A 1 108 ? -1.681 0.175 -0.280 1.00 90.56 108 VAL A N 1
ATOM 871 C CA . VAL A 1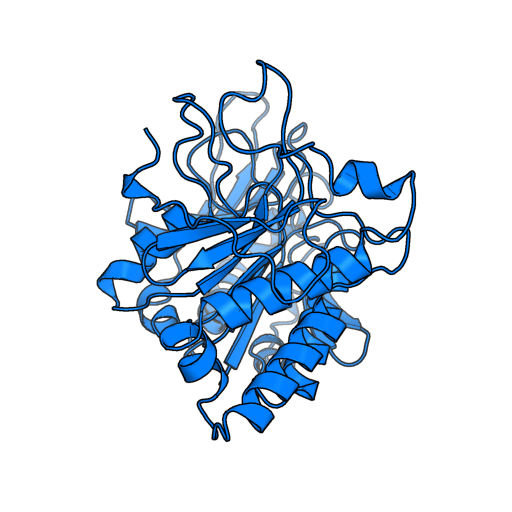 108 ? -0.679 -0.760 0.224 1.00 90.56 108 VAL A CA 1
ATOM 872 C C . VAL A 1 108 ? 0.602 -0.565 -0.566 1.00 90.56 108 VAL A C 1
ATOM 874 O O . VAL A 1 108 ? 0.615 -0.690 -1.792 1.00 90.56 108 VAL A O 1
ATOM 877 N N . ILE A 1 109 ? 1.685 -0.306 0.148 1.00 84.00 109 ILE A N 1
ATOM 878 C CA . ILE A 1 109 ? 3.021 -0.172 -0.404 1.00 84.00 109 ILE A CA 1
ATOM 879 C C . ILE A 1 109 ? 3.889 -1.270 0.194 1.00 84.00 109 ILE A C 1
ATOM 881 O O . ILE A 1 109 ? 4.046 -1.324 1.408 1.00 84.00 109 ILE A O 1
ATOM 885 N N . GLY A 1 110 ? 4.452 -2.145 -0.634 1.00 78.38 110 GLY A N 1
ATOM 886 C CA . GLY A 1 110 ? 5.354 -3.201 -0.178 1.00 78.38 110 GLY A CA 1
ATOM 887 C C . GLY A 1 110 ? 6.753 -3.059 -0.747 1.00 78.38 110 GLY A C 1
ATOM 888 O O . GLY A 1 110 ? 6.893 -2.880 -1.949 1.00 78.38 110 GLY A O 1
ATOM 889 N N . GLY A 1 111 ? 7.777 -3.190 0.092 1.00 72.25 111 GLY A N 1
ATOM 890 C CA . GLY A 1 111 ? 9.168 -3.274 -0.349 1.00 72.25 111 GLY A CA 1
ATOM 891 C C . GLY A 1 111 ? 10.189 -3.172 0.776 1.00 72.25 111 GLY A C 1
ATOM 892 O O . GLY A 1 111 ? 9.826 -3.258 1.950 1.00 72.25 111 GLY A O 1
ATOM 893 N N . HIS A 1 112 ? 11.465 -3.039 0.418 1.00 64.19 112 HIS A N 1
ATOM 894 C CA . HIS A 1 112 ? 12.547 -2.751 1.361 1.00 64.19 112 HIS A CA 1
ATOM 895 C C . HIS A 1 112 ? 12.878 -1.247 1.312 1.00 64.19 112 HIS A C 1
ATOM 897 O O . HIS A 1 112 ? 12.496 -0.548 0.372 1.00 64.19 112 HIS A O 1
ATOM 903 N N . HIS A 1 113 ? 13.538 -0.710 2.332 1.00 59.25 113 HIS A N 1
ATOM 904 C CA . HIS A 1 113 ? 14.193 0.593 2.192 1.00 59.25 113 HIS A CA 1
ATOM 905 C C . HIS A 1 113 ? 15.664 0.338 1.879 1.00 59.25 113 HIS A C 1
ATOM 907 O O . HIS A 1 113 ? 16.294 -0.438 2.588 1.00 59.25 113 HIS A O 1
ATOM 913 N N . ASP A 1 114 ? 16.208 0.972 0.840 1.00 51.22 114 ASP A N 1
ATOM 914 C CA . ASP A 1 114 ? 17.663 1.082 0.725 1.00 51.22 114 ASP A CA 1
ATOM 915 C C . ASP A 1 114 ? 18.129 2.030 1.838 1.00 51.22 114 ASP A C 1
ATOM 917 O O . ASP A 1 114 ? 17.550 3.095 2.072 1.00 51.22 114 ASP A O 1
ATOM 921 N N . ILE A 1 115 ? 19.150 1.600 2.570 1.00 44.28 115 ILE A N 1
ATOM 922 C CA . ILE A 1 115 ? 19.778 2.343 3.667 1.00 44.28 115 ILE A CA 1
ATOM 923 C C . ILE A 1 115 ? 20.506 3.592 3.122 1.00 44.28 115 ILE A C 1
ATOM 925 O O . ILE A 1 115 ? 20.815 4.519 3.875 1.00 44.28 115 ILE A O 1
ATOM 929 N N . ARG A 1 116 ? 20.746 3.665 1.806 1.00 47.62 116 ARG A N 1
ATOM 930 C CA . ARG A 1 116 ? 21.375 4.798 1.119 1.00 47.62 116 ARG A CA 1
ATOM 931 C C . ARG A 1 116 ? 20.353 5.843 0.665 1.00 47.62 116 ARG A C 1
ATOM 933 O O . ARG A 1 116 ? 19.964 5.844 -0.493 1.00 47.62 116 ARG A O 1
ATOM 940 N N . TYR A 1 117 ? 20.048 6.769 1.579 1.00 43.44 117 TYR A N 1
ATOM 941 C CA . TYR A 1 117 ? 19.539 8.136 1.354 1.00 43.44 117 TYR A CA 1
ATOM 942 C C . TYR A 1 117 ? 18.224 8.294 0.539 1.00 43.44 117 TYR A C 1
ATOM 944 O O . TYR A 1 117 ? 17.883 7.512 -0.329 1.00 43.44 117 TYR A O 1
ATOM 952 N N . ASP A 1 118 ? 17.427 9.307 0.902 1.00 46.88 118 ASP A N 1
ATOM 953 C CA . ASP A 1 118 ? 16.337 9.967 0.142 1.00 46.88 118 ASP A CA 1
ATOM 954 C C . ASP A 1 118 ? 15.203 9.194 -0.600 1.00 46.88 118 ASP A C 1
ATOM 956 O O . ASP A 1 118 ? 14.291 9.845 -1.122 1.00 46.88 118 ASP A O 1
ATOM 960 N N . ARG A 1 119 ? 15.139 7.853 -0.606 1.00 53.31 119 ARG A N 1
ATOM 961 C CA . ARG A 1 119 ? 14.210 7.084 -1.477 1.00 53.31 119 ARG A CA 1
ATOM 962 C C . ARG A 1 119 ? 13.197 6.249 -0.676 1.00 53.31 119 ARG A C 1
ATOM 964 O O . ARG A 1 119 ? 13.506 5.118 -0.301 1.00 53.31 119 ARG A O 1
ATOM 971 N N . PRO A 1 120 ? 11.965 6.721 -0.388 1.00 56.66 120 PRO A N 1
ATOM 972 C CA . PRO A 1 120 ? 11.026 5.955 0.409 1.00 56.66 120 PRO A CA 1
ATOM 973 C C . PRO A 1 120 ? 10.365 4.899 -0.486 1.00 56.66 120 PRO A C 1
ATOM 975 O O . PRO A 1 120 ? 9.377 5.192 -1.143 1.00 56.66 120 PRO A O 1
ATOM 978 N N . VAL A 1 121 ? 10.892 3.672 -0.420 1.00 57.28 121 VAL A N 1
ATOM 979 C CA . VAL A 1 121 ? 10.432 2.391 -1.008 1.00 57.28 121 VAL A CA 1
ATOM 980 C C . VAL A 1 121 ? 11.116 1.966 -2.301 1.00 57.28 121 VAL A C 1
ATOM 982 O O . VAL A 1 121 ? 10.841 2.448 -3.399 1.00 57.28 121 VAL A O 1
ATOM 985 N N . CYS A 1 122 ? 11.936 0.928 -2.183 1.00 56.59 122 CYS A N 1
ATOM 986 C CA . CYS A 1 122 ? 12.552 0.278 -3.325 1.00 56.59 122 CYS A CA 1
ATOM 987 C C . CYS A 1 122 ? 12.787 -1.210 -3.106 1.00 56.59 122 CYS A C 1
ATOM 989 O O . CYS A 1 122 ? 12.558 -1.776 -2.039 1.00 56.59 122 CYS A O 1
ATOM 991 N N . TRP A 1 123 ? 13.206 -1.876 -4.169 1.00 53.84 123 TRP A N 1
ATOM 992 C CA . TRP A 1 123 ? 13.592 -3.268 -4.119 1.00 53.84 123 TRP A CA 1
ATOM 993 C C . TRP A 1 123 ? 14.710 -3.576 -5.090 1.00 53.84 123 TRP A C 1
ATOM 995 O O . TRP A 1 123 ? 14.619 -3.272 -6.277 1.00 53.84 123 TRP A O 1
ATOM 1005 N N . GLY A 1 124 ? 15.708 -4.281 -4.589 1.00 47.09 124 GLY A N 1
ATOM 1006 C CA . GLY A 1 124 ? 16.794 -4.881 -5.338 1.00 47.09 124 GLY A CA 1
ATOM 1007 C C . GLY A 1 124 ? 17.864 -5.339 -4.358 1.00 47.09 124 GLY A C 1
ATOM 1008 O O . GLY A 1 124 ? 17.649 -5.321 -3.150 1.00 47.09 124 GLY A O 1
ATOM 1009 N N . ASP A 1 125 ? 18.970 -5.835 -4.884 1.00 43.09 125 ASP A N 1
ATOM 1010 C CA . ASP A 1 125 ? 20.061 -6.344 -4.065 1.00 43.09 125 ASP A CA 1
ATOM 1011 C C . ASP A 1 125 ? 20.994 -5.179 -3.708 1.00 43.09 125 ASP A C 1
ATOM 1013 O O . ASP A 1 125 ? 21.584 -4.572 -4.604 1.00 43.09 125 ASP A O 1
ATOM 1017 N N . ASP A 1 126 ? 21.104 -4.848 -2.418 1.00 43.78 126 ASP A N 1
ATOM 1018 C CA . ASP A 1 126 ? 21.986 -3.783 -1.921 1.00 43.78 126 ASP A CA 1
ATOM 1019 C C . ASP A 1 126 ? 23.460 -4.046 -2.283 1.00 43.78 126 ASP A C 1
ATOM 1021 O O . ASP A 1 126 ? 24.245 -3.099 -2.416 1.00 43.78 126 ASP A O 1
ATOM 1025 N N . GLU A 1 127 ? 23.836 -5.308 -2.514 1.00 43.94 127 GLU A N 1
ATOM 1026 C CA . GLU A 1 127 ? 25.173 -5.694 -2.965 1.00 43.94 127 GLU A CA 1
ATOM 1027 C C . GLU A 1 127 ? 25.363 -5.524 -4.486 1.00 43.94 127 GLU A C 1
ATOM 1029 O O . GLU A 1 127 ? 26.498 -5.392 -4.948 1.00 43.94 127 GLU A O 1
ATOM 1034 N N . VAL A 1 128 ? 24.278 -5.485 -5.276 1.00 47.44 128 VAL A N 1
ATOM 1035 C CA . VAL A 1 128 ? 24.319 -5.463 -6.760 1.00 47.44 128 VAL A CA 1
ATOM 1036 C C . VAL A 1 128 ? 23.800 -4.141 -7.354 1.00 47.44 128 VAL A C 1
ATOM 1038 O O . VAL A 1 128 ? 24.028 -3.857 -8.528 1.00 47.44 128 VAL A O 1
ATOM 1041 N N . ALA A 1 129 ? 23.146 -3.307 -6.541 1.00 54.06 129 ALA A N 1
ATOM 1042 C CA . ALA A 1 129 ? 22.656 -1.960 -6.841 1.00 54.06 129 ALA A CA 1
ATOM 1043 C C . ALA A 1 129 ? 21.798 -1.801 -8.113 1.00 54.06 129 ALA A C 1
ATOM 1045 O O . ALA A 1 129 ? 21.695 -0.712 -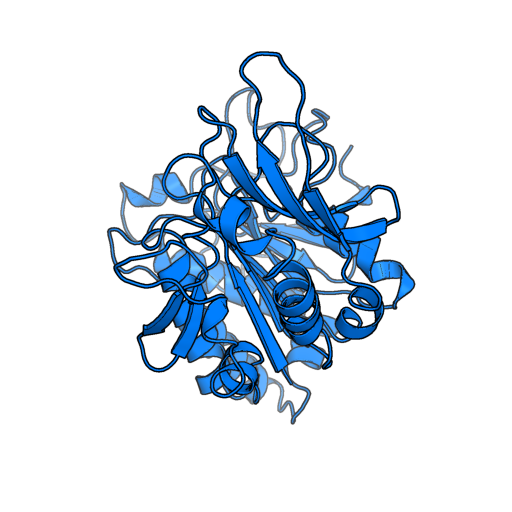8.687 1.00 54.06 129 ALA A O 1
ATOM 1046 N N . ASP A 1 130 ? 21.120 -2.879 -8.507 1.00 65.38 130 ASP A N 1
ATOM 1047 C CA . ASP A 1 130 ? 20.030 -2.848 -9.475 1.00 65.38 130 ASP A CA 1
ATOM 1048 C C . ASP A 1 130 ? 18.690 -2.842 -8.731 1.00 65.38 130 ASP A C 1
ATOM 1050 O O . ASP A 1 130 ? 18.155 -3.889 -8.352 1.00 65.38 130 ASP A O 1
ATOM 1054 N N . LEU A 1 131 ? 18.162 -1.640 -8.501 1.00 70.12 131 LEU A N 1
ATOM 1055 C CA . LEU A 1 131 ? 16.943 -1.414 -7.724 1.00 70.12 131 LEU A CA 1
ATOM 1056 C C . LEU A 1 131 ? 15.801 -0.984 -8.639 1.00 70.12 131 LEU A C 1
ATOM 1058 O O . LEU A 1 131 ? 16.027 -0.240 -9.587 1.00 70.12 131 LEU A O 1
ATOM 1062 N N . VAL A 1 132 ? 14.572 -1.381 -8.319 1.00 74.44 132 VAL A N 1
ATOM 1063 C CA . VAL A 1 132 ? 13.344 -0.775 -8.840 1.00 74.44 132 VAL A CA 1
ATOM 1064 C C . VAL A 1 132 ? 12.456 -0.401 -7.674 1.00 74.44 132 VAL A C 1
ATOM 1066 O O . VAL A 1 132 ? 12.267 -1.173 -6.736 1.00 74.44 132 VAL A O 1
ATOM 1069 N N . GLY A 1 133 ? 11.898 0.792 -7.726 1.00 78.62 133 GLY A N 1
ATOM 1070 C CA . GLY A 1 133 ? 11.068 1.298 -6.654 1.00 78.62 133 GLY A CA 1
ATOM 1071 C C . GLY A 1 133 ? 10.277 2.500 -7.095 1.00 78.62 133 GLY A C 1
ATOM 1072 O O . GLY A 1 133 ? 10.175 2.816 -8.283 1.00 78.62 133 GLY A O 1
ATOM 1073 N N . PHE A 1 134 ? 9.741 3.192 -6.108 1.00 78.94 134 PHE A N 1
ATOM 1074 C CA . PHE A 1 134 ? 9.189 4.508 -6.322 1.00 78.94 134 PHE A CA 1
ATOM 1075 C C . PHE A 1 134 ? 9.412 5.348 -5.078 1.00 78.94 134 PHE A C 1
ATOM 1077 O O . PHE A 1 134 ? 9.375 4.846 -3.964 1.00 78.94 134 PHE A O 1
ATOM 1084 N N . HIS A 1 135 ? 9.660 6.631 -5.275 1.00 77.69 135 HIS A N 1
ATOM 1085 C CA . HIS A 1 135 ? 9.930 7.567 -4.201 1.00 77.69 135 HIS A CA 1
ATOM 1086 C C . HIS A 1 135 ? 9.189 8.875 -4.439 1.00 77.69 135 HIS A C 1
ATOM 1088 O O . HIS A 1 135 ? 8.541 9.050 -5.469 1.00 77.69 135 HIS A O 1
ATOM 1094 N N . ILE A 1 136 ? 9.270 9.790 -3.478 1.00 79.12 136 ILE A N 1
ATOM 1095 C CA . ILE A 1 136 ? 8.928 11.187 -3.725 1.00 79.12 136 ILE A CA 1
ATOM 1096 C C . ILE A 1 136 ? 10.245 11.898 -4.024 1.00 79.12 136 ILE A C 1
ATOM 1098 O O . ILE A 1 136 ? 11.129 11.902 -3.162 1.00 79.12 136 ILE A O 1
ATOM 1102 N N . ASP A 1 137 ? 10.390 12.438 -5.229 1.00 75.12 137 ASP A N 1
ATOM 1103 C CA . ASP A 1 137 ? 11.629 13.073 -5.676 1.00 75.12 137 ASP A CA 1
ATOM 1104 C C . ASP A 1 137 ? 11.819 14.494 -5.112 1.00 75.12 137 ASP A C 1
ATOM 1106 O O . ASP A 1 137 ? 11.045 14.985 -4.282 1.00 75.12 137 ASP A O 1
ATOM 1110 N N . GLU A 1 138 ? 12.904 15.143 -5.530 1.00 75.12 138 GLU A N 1
ATOM 1111 C CA . GLU A 1 138 ? 13.281 16.501 -5.119 1.00 75.12 138 GLU A CA 1
ATOM 1112 C C . GLU A 1 138 ? 12.301 17.567 -5.628 1.00 75.12 138 GLU A C 1
ATOM 1114 O O . GLU A 1 138 ? 12.183 18.637 -5.032 1.00 75.12 138 GLU A O 1
ATOM 1119 N N . GLN A 1 139 ? 11.575 17.270 -6.708 1.00 79.88 139 GLN A N 1
ATOM 1120 C CA . GLN A 1 139 ? 10.500 18.099 -7.249 1.00 79.88 139 GLN A CA 1
ATOM 1121 C C . GLN A 1 139 ? 9.166 17.832 -6.531 1.00 79.88 139 GLN A C 1
ATOM 1123 O O . GLN A 1 139 ? 8.133 18.397 -6.894 1.00 79.88 139 GLN A O 1
ATOM 1128 N N . ASP A 1 140 ? 9.192 17.007 -5.478 1.00 80.25 140 ASP A N 1
ATOM 1129 C CA . ASP A 1 140 ? 8.039 16.587 -4.695 1.00 80.25 140 ASP A CA 1
ATOM 1130 C C . ASP A 1 140 ? 7.033 15.771 -5.546 1.00 80.25 140 ASP A C 1
ATOM 1132 O O . ASP A 1 140 ? 5.844 15.684 -5.237 1.00 80.25 140 ASP A O 1
ATOM 1136 N N . GLU A 1 141 ? 7.473 15.125 -6.626 1.00 83.62 141 GLU A N 1
ATOM 1137 C CA . GLU A 1 141 ? 6.639 14.253 -7.458 1.00 83.62 141 GLU A CA 1
ATOM 1138 C C . GLU A 1 141 ? 6.782 12.784 -7.047 1.00 83.62 141 GLU A C 1
ATOM 1140 O O . GLU A 1 141 ? 7.843 12.324 -6.627 1.00 83.62 141 GLU A O 1
ATOM 1145 N N . LEU A 1 142 ? 5.694 12.016 -7.178 1.00 86.56 142 LEU A N 1
ATOM 1146 C CA . LEU A 1 142 ? 5.776 10.562 -7.072 1.00 86.56 142 LEU A CA 1
ATOM 1147 C C . LEU A 1 142 ? 6.528 10.044 -8.292 1.00 86.56 142 LEU A C 1
ATOM 1149 O O . LEU A 1 142 ? 6.076 10.249 -9.415 1.00 86.56 142 LEU A O 1
ATOM 1153 N N . CYS A 1 143 ? 7.627 9.341 -8.088 1.00 84.69 143 CYS A N 1
ATOM 1154 C CA . CYS A 1 143 ? 8.512 8.944 -9.164 1.00 84.69 143 CYS A CA 1
ATOM 1155 C C . CYS A 1 143 ? 8.824 7.457 -9.089 1.00 84.69 143 CYS A C 1
ATOM 1157 O O . CYS A 1 143 ? 9.362 6.988 -8.089 1.00 84.69 143 CYS A O 1
ATOM 1159 N N . TRP A 1 144 ? 8.508 6.717 -10.153 1.00 85.50 144 TRP A N 1
ATOM 1160 C CA . TRP A 1 144 ? 9.015 5.357 -10.328 1.00 85.50 144 TRP A CA 1
ATOM 1161 C C . TRP A 1 144 ? 10.455 5.428 -10.796 1.00 85.50 144 TRP A C 1
ATOM 1163 O O . TRP A 1 144 ? 10.773 6.235 -11.669 1.00 85.50 144 TRP A O 1
ATOM 1173 N N . PHE A 1 145 ? 11.314 4.575 -10.256 1.00 77.00 145 PHE A N 1
ATOM 1174 C CA . PHE A 1 145 ? 12.717 4.582 -10.624 1.00 77.00 145 PHE A CA 1
ATOM 1175 C C . PHE A 1 145 ? 13.293 3.190 -10.821 1.00 77.00 145 PHE A C 1
ATOM 1177 O O . PHE A 1 145 ? 12.835 2.221 -10.210 1.00 77.00 145 PHE A O 1
ATOM 1184 N N . GLY A 1 146 ? 14.346 3.136 -11.634 1.00 74.19 146 GLY A N 1
ATOM 1185 C CA . GLY A 1 146 ? 15.333 2.068 -11.602 1.00 74.19 146 GLY A CA 1
ATOM 1186 C C . GLY A 1 146 ? 16.733 2.634 -11.377 1.00 74.19 146 GLY A C 1
ATOM 1187 O O . GLY A 1 146 ? 17.085 3.651 -11.977 1.00 74.19 146 GLY A O 1
ATOM 1188 N N . SER A 1 147 ? 17.508 2.000 -10.501 1.00 64.50 147 SER A N 1
ATOM 1189 C CA . SER A 1 147 ? 18.916 2.323 -10.243 1.00 64.50 147 SER A CA 1
ATOM 1190 C C . SER A 1 147 ? 19.813 1.228 -10.805 1.00 64.50 147 SER A C 1
ATOM 1192 O O . SER A 1 147 ? 19.395 0.073 -10.846 1.00 64.50 147 SER A O 1
ATOM 1194 N N . ARG A 1 148 ? 21.032 1.604 -11.199 1.00 58.09 148 ARG A N 1
ATOM 1195 C CA . ARG A 1 148 ? 22.141 0.714 -11.560 1.00 58.09 148 ARG A CA 1
ATOM 1196 C C . ARG A 1 148 ? 23.423 1.315 -11.000 1.00 58.09 148 ARG A C 1
ATOM 1198 O O . ARG A 1 148 ? 23.798 2.392 -11.463 1.00 58.09 148 ARG A O 1
ATOM 1205 N N . THR A 1 149 ? 24.163 0.614 -10.140 1.00 51.56 149 THR A N 1
ATOM 1206 C CA . THR A 1 149 ? 25.579 0.978 -9.961 1.00 51.56 149 THR A CA 1
ATOM 1207 C C . THR A 1 149 ? 26.339 0.569 -11.210 1.00 51.56 149 THR A C 1
ATOM 1209 O O . THR A 1 149 ? 26.498 -0.619 -11.515 1.00 51.56 149 THR A O 1
ATOM 1212 N N . ALA A 1 150 ? 26.862 1.540 -11.954 1.00 42.25 150 ALA A N 1
ATOM 1213 C CA . ALA A 1 150 ? 28.017 1.253 -12.787 1.00 42.25 150 ALA A CA 1
ATOM 1214 C C . ALA A 1 150 ? 29.178 0.827 -11.868 1.00 42.25 150 ALA A C 1
ATOM 1216 O O . ALA A 1 150 ? 29.334 1.370 -10.777 1.00 42.25 150 ALA A O 1
ATOM 1217 N N . LYS A 1 151 ? 30.061 -0.073 -12.330 1.00 41.59 151 LYS A N 1
ATOM 1218 C CA . LYS A 1 151 ? 31.331 -0.436 -11.654 1.00 41.59 151 LYS A CA 1
ATOM 1219 C C . LYS A 1 151 ? 32.257 0.769 -11.344 1.00 41.59 151 LYS A C 1
ATOM 1221 O O . LYS A 1 151 ? 33.355 0.568 -10.844 1.00 41.59 151 LYS A O 1
ATOM 1226 N N . ALA A 1 152 ? 31.834 1.996 -11.653 1.00 39.00 152 ALA A N 1
ATOM 1227 C CA . ALA A 1 152 ? 32.561 3.249 -11.512 1.00 39.00 152 ALA A CA 1
ATOM 1228 C C . ALA A 1 152 ? 31.717 4.374 -10.865 1.00 39.00 152 ALA A C 1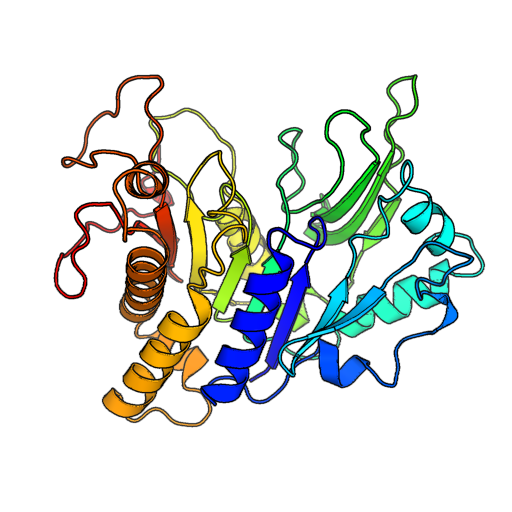
ATOM 1230 O O . ALA A 1 152 ? 31.878 5.532 -11.225 1.00 39.00 152 ALA A O 1
ATOM 1231 N N . GLY A 1 153 ? 30.802 4.063 -9.938 1.00 43.78 153 GLY A N 1
ATOM 1232 C CA . GLY A 1 153 ? 30.216 5.076 -9.039 1.00 43.78 153 GLY A CA 1
ATOM 1233 C C . GLY A 1 153 ? 29.239 6.088 -9.658 1.00 43.78 153 GLY A C 1
ATOM 1234 O O . GLY A 1 153 ? 28.818 7.006 -8.964 1.00 43.78 153 GLY A O 1
ATOM 1235 N N . GLU A 1 154 ? 28.850 5.930 -10.925 1.00 41.09 154 GLU A N 1
ATOM 1236 C CA . GLU A 1 154 ? 27.779 6.720 -11.540 1.00 41.09 154 GLU A CA 1
ATOM 1237 C C . GLU A 1 154 ? 26.455 5.945 -11.489 1.00 41.09 154 GLU A C 1
ATOM 1239 O O . GLU A 1 154 ? 26.222 5.025 -12.282 1.00 41.09 154 GLU A O 1
ATOM 1244 N N . ASP A 1 155 ? 25.583 6.323 -10.554 1.00 50.97 155 ASP A N 1
ATOM 1245 C CA . ASP A 1 155 ? 24.189 5.881 -10.526 1.00 50.97 155 ASP A CA 1
ATOM 1246 C C . ASP A 1 155 ? 23.434 6.547 -11.686 1.00 50.97 155 ASP A C 1
ATOM 1248 O O . ASP A 1 155 ? 23.117 7.739 -11.648 1.00 50.97 155 ASP A O 1
ATOM 1252 N N . ARG A 1 156 ? 23.098 5.788 -12.734 1.00 53.97 156 ARG A N 1
ATOM 1253 C CA . ARG A 1 156 ? 22.087 6.242 -13.702 1.00 53.97 156 ARG A CA 1
ATOM 1254 C C . ARG A 1 156 ? 20.705 5.899 -13.160 1.00 53.97 156 ARG A C 1
ATOM 1256 O O . ARG A 1 156 ? 20.211 4.794 -13.362 1.00 53.97 156 ARG A O 1
ATOM 1263 N N . LEU A 1 157 ? 20.108 6.862 -12.464 1.00 61.25 157 LEU A N 1
ATOM 1264 C CA . LEU A 1 157 ? 18.718 6.813 -12.019 1.00 61.25 157 LEU A CA 1
ATOM 1265 C C . LEU A 1 157 ? 17.793 7.184 -13.171 1.00 61.25 157 LEU A C 1
ATOM 1267 O O . LEU A 1 157 ? 17.732 8.342 -13.586 1.00 61.25 157 LEU A O 1
ATOM 1271 N N . GLU A 1 158 ? 17.037 6.213 -13.664 1.00 70.44 158 GLU A N 1
ATOM 1272 C CA . GLU A 1 158 ? 15.962 6.499 -14.606 1.00 70.44 158 GLU A CA 1
ATOM 1273 C C . GLU A 1 158 ? 14.668 6.747 -13.851 1.00 70.44 158 GLU A C 1
ATOM 1275 O O . GLU A 1 158 ? 14.132 5.840 -13.220 1.00 70.44 158 GLU A O 1
ATOM 1280 N N . ARG A 1 159 ? 14.194 7.993 -13.917 1.00 76.88 159 ARG A N 1
ATOM 1281 C CA . ARG A 1 159 ? 13.046 8.520 -13.175 1.00 76.88 159 ARG A CA 1
ATOM 1282 C C . ARG A 1 159 ? 11.828 8.673 -14.094 1.00 76.88 159 ARG A C 1
ATOM 1284 O O . ARG A 1 159 ? 11.915 9.265 -15.172 1.00 76.88 159 ARG A O 1
ATOM 1291 N N . LEU A 1 160 ? 10.683 8.152 -13.664 1.00 83.69 160 LEU A N 1
ATOM 1292 C CA . LEU A 1 160 ? 9.385 8.260 -14.330 1.00 83.69 160 LEU A CA 1
ATOM 1293 C C . LEU A 1 160 ? 8.394 8.953 -13.377 1.00 83.69 160 LEU A C 1
ATOM 1295 O O . LEU A 1 160 ? 7.741 8.274 -12.576 1.00 83.69 160 LEU A O 1
ATOM 1299 N N . PRO A 1 161 ? 8.273 10.291 -13.444 1.00 85.00 161 PRO A N 1
ATOM 1300 C CA . PRO A 1 161 ? 7.349 11.033 -12.596 1.00 85.00 161 PRO A CA 1
ATOM 1301 C C . PRO A 1 161 ? 5.894 10.750 -12.977 1.00 85.00 161 PRO A C 1
ATOM 1303 O O . PRO A 1 161 ? 5.517 10.765 -14.153 1.00 85.00 161 PRO A O 1
ATOM 1306 N N . MET A 1 162 ? 5.066 10.508 -11.967 1.00 88.50 162 MET A N 1
ATOM 1307 C CA . MET A 1 162 ? 3.626 10.295 -12.071 1.00 88.50 162 MET A CA 1
ATOM 1308 C C . MET A 1 162 ? 2.919 11.606 -11.748 1.00 88.50 162 MET A C 1
ATOM 1310 O O . MET A 1 162 ? 2.478 11.842 -10.617 1.00 88.50 162 MET A O 1
ATOM 1314 N N . ARG A 1 163 ? 2.837 12.477 -12.759 1.00 80.19 163 ARG A N 1
ATOM 1315 C CA . ARG A 1 163 ? 2.102 13.743 -12.659 1.00 80.19 163 ARG A CA 1
ATOM 1316 C C . ARG A 1 163 ? 0.672 13.480 -12.191 1.00 80.19 163 ARG A C 1
ATOM 1318 O O . ARG A 1 163 ? 0.079 12.456 -12.518 1.00 80.19 163 ARG A O 1
ATOM 1325 N N . ASP A 1 164 ? 0.155 14.383 -11.366 1.00 84.56 164 ASP A N 1
ATOM 1326 C CA . ASP A 1 164 ? -1.182 14.326 -10.758 1.00 84.56 164 ASP A CA 1
ATOM 1327 C C . ASP A 1 164 ? -1.437 13.192 -9.749 1.00 84.56 164 ASP A C 1
ATOM 1329 O O . ASP A 1 164 ? -2.460 13.225 -9.057 1.00 84.56 164 ASP A O 1
ATOM 1333 N N . ALA A 1 165 ? -0.507 12.245 -9.558 1.00 88.00 165 ALA A N 1
ATOM 1334 C CA . ALA A 1 165 ? -0.690 11.142 -8.609 1.00 88.00 165 ALA A CA 1
ATOM 1335 C C . ALA A 1 165 ? -1.011 11.646 -7.194 1.00 88.00 165 ALA A C 1
ATOM 1337 O O . ALA A 1 165 ? -1.901 11.116 -6.531 1.00 88.00 165 ALA A O 1
ATOM 1338 N N . ARG A 1 166 ? -0.368 12.737 -6.752 1.00 89.88 166 ARG A N 1
ATOM 1339 C CA . ARG A 1 166 ? -0.654 13.355 -5.448 1.00 89.88 166 ARG A CA 1
ATOM 1340 C C . ARG A 1 166 ? -2.123 13.765 -5.319 1.00 89.88 166 ARG A C 1
ATOM 1342 O O . ARG A 1 166 ? -2.757 13.467 -4.311 1.00 89.88 166 ARG A O 1
ATOM 1349 N N . ALA A 1 167 ? -2.685 14.409 -6.344 1.00 87.56 167 ALA A N 1
ATOM 1350 C CA . ALA A 1 167 ? -4.079 14.848 -6.341 1.00 87.56 167 ALA A CA 1
ATOM 1351 C C . ALA A 1 167 ? -5.053 13.662 -6.294 1.00 87.56 167 ALA A C 1
ATOM 1353 O O . ALA A 1 167 ? -6.115 13.751 -5.683 1.00 87.56 167 ALA A O 1
ATOM 1354 N N . LYS A 1 168 ? -4.682 12.537 -6.903 1.00 87.56 168 LYS A N 1
ATOM 1355 C CA . LYS A 1 168 ? -5.490 11.312 -6.957 1.00 87.56 168 LYS A CA 1
ATOM 1356 C C . LYS A 1 168 ? -5.417 10.506 -5.658 1.00 87.56 168 LYS A C 1
ATOM 1358 O O . LYS A 1 168 ? -6.399 9.890 -5.249 1.00 87.56 168 LYS A O 1
ATOM 1363 N N . LEU A 1 169 ? -4.304 10.629 -4.940 1.00 90.44 169 LEU A N 1
ATOM 1364 C CA . LEU A 1 169 ? -4.096 10.064 -3.608 1.00 90.44 169 LEU A CA 1
ATOM 1365 C C . LEU A 1 169 ? -4.680 10.930 -2.472 1.00 90.44 169 LEU A C 1
ATOM 1367 O O . LEU A 1 169 ? -4.592 10.552 -1.305 1.00 90.44 169 LEU A O 1
ATOM 1371 N N . ARG A 1 170 ? -5.353 12.053 -2.772 1.00 91.19 170 ARG A N 1
ATOM 1372 C CA . ARG A 1 170 ? -6.021 12.900 -1.756 1.00 91.19 170 ARG A CA 1
ATOM 1373 C C . ARG A 1 170 ? -7.112 12.169 -0.954 1.00 91.19 170 ARG A C 1
ATOM 1375 O O . ARG A 1 170 ? -7.484 12.582 0.148 1.00 91.19 170 ARG A O 1
ATOM 1382 N N . SER A 1 171 ? -7.668 11.105 -1.530 1.00 91.94 171 SER A N 1
ATOM 1383 C CA . SER A 1 171 ? -8.708 10.286 -0.902 1.00 91.94 171 SER A CA 1
ATOM 1384 C C . SER A 1 171 ? -8.141 9.228 0.039 1.00 91.94 171 SER A C 1
ATOM 1386 O O . SER A 1 171 ? -8.902 8.644 0.800 1.00 91.94 171 SER A O 1
ATOM 1388 N N . VAL A 1 172 ? -6.821 9.025 0.077 1.00 94.56 172 VAL A N 1
ATOM 1389 C CA . VAL A 1 172 ? -6.225 7.975 0.905 1.00 94.56 172 VAL A CA 1
ATOM 1390 C C . VAL A 1 172 ? -6.517 8.249 2.382 1.00 94.56 172 VAL A C 1
ATOM 1392 O O . VAL A 1 172 ? -6.279 9.349 2.894 1.00 94.56 172 VAL A O 1
ATOM 1395 N N . ARG A 1 173 ? -7.078 7.248 3.065 1.00 94.88 173 ARG A N 1
ATOM 1396 C CA . ARG A 1 173 ? -7.401 7.262 4.503 1.00 94.88 173 ARG A CA 1
ATOM 1397 C C . ARG A 1 173 ? -6.662 6.195 5.280 1.00 94.88 173 ARG A C 1
ATOM 1399 O O . ARG A 1 173 ? -6.324 6.431 6.435 1.00 94.88 173 ARG A O 1
ATOM 1406 N N . LEU A 1 174 ? -6.355 5.078 4.630 1.00 96.62 174 LEU A N 1
ATOM 1407 C CA . LEU A 1 174 ? -5.536 4.018 5.192 1.00 96.62 174 LEU A CA 1
ATOM 1408 C C . LEU A 1 174 ? -4.346 3.752 4.275 1.00 96.62 174 LEU A C 1
ATOM 1410 O O . LEU A 1 174 ? -4.520 3.474 3.089 1.00 96.62 174 LEU A O 1
ATOM 1414 N N . MET A 1 175 ? -3.140 3.787 4.827 1.00 94.00 175 MET A N 1
ATOM 1415 C CA . MET A 1 175 ? -1.951 3.279 4.151 1.00 94.00 175 MET A CA 1
ATOM 1416 C C . MET A 1 175 ? -1.384 2.108 4.931 1.00 94.00 175 MET A C 1
ATOM 1418 O O . MET A 1 175 ? -1.239 2.192 6.148 1.00 94.00 175 MET A O 1
ATOM 1422 N N . LEU A 1 176 ? -1.026 1.040 4.228 1.00 90.50 176 LEU A N 1
ATOM 1423 C CA . LEU A 1 176 ? -0.236 -0.044 4.793 1.00 90.50 176 LEU A CA 1
ATOM 1424 C C . LEU A 1 176 ? 1.136 -0.033 4.139 1.00 90.50 176 LEU A C 1
ATOM 1426 O O . LEU A 1 176 ? 1.250 -0.133 2.919 1.00 90.50 176 LEU A O 1
ATOM 1430 N N . VAL A 1 177 ? 2.173 0.032 4.960 1.00 84.81 177 VAL A N 1
ATOM 1431 C CA . VAL A 1 177 ? 3.553 -0.081 4.503 1.00 84.81 177 VAL A CA 1
ATOM 1432 C C . VAL A 1 177 ? 4.097 -1.450 4.922 1.00 84.81 177 VAL A C 1
ATOM 1434 O O . VAL A 1 177 ? 4.426 -1.687 6.085 1.00 84.81 177 VAL A O 1
ATOM 1437 N N . LEU A 1 178 ? 4.176 -2.356 3.947 1.00 78.06 178 LEU A N 1
ATOM 1438 C CA . LEU A 1 178 ? 4.728 -3.709 4.031 1.00 78.06 178 LEU A CA 1
ATOM 1439 C C . LEU A 1 178 ? 6.243 -3.681 3.776 1.00 78.06 178 LEU A C 1
ATOM 1441 O O . LEU A 1 178 ? 6.729 -4.105 2.723 1.00 78.06 178 LEU A O 1
ATOM 1445 N N . GLY A 1 179 ? 6.985 -3.163 4.749 1.00 70.75 179 GLY A N 1
ATOM 1446 C CA . GLY A 1 179 ? 8.444 -3.080 4.732 1.00 70.75 179 GLY A CA 1
ATOM 1447 C C . GLY A 1 179 ? 9.015 -2.915 6.139 1.00 70.75 179 GLY A C 1
ATOM 1448 O O . GLY A 1 179 ? 8.273 -2.813 7.117 1.00 70.75 179 GLY A O 1
ATOM 1449 N N . CYS A 1 180 ? 10.338 -2.906 6.256 1.00 68.19 180 CYS A N 1
ATOM 1450 C CA . CYS A 1 180 ? 11.027 -2.516 7.488 1.00 68.19 180 CYS A CA 1
ATOM 1451 C C . CYS A 1 180 ? 10.903 -0.994 7.720 1.00 68.19 180 CYS A C 1
ATOM 1453 O O . CYS A 1 180 ? 10.789 -0.223 6.767 1.00 68.19 180 CYS A O 1
ATOM 1455 N N . ASN A 1 181 ? 10.929 -0.562 8.987 1.00 70.25 181 ASN A N 1
ATOM 1456 C CA . ASN A 1 181 ? 10.858 0.850 9.413 1.00 70.25 181 ASN A CA 1
ATOM 1457 C C . ASN A 1 181 ? 9.668 1.675 8.868 1.00 70.25 181 ASN A C 1
ATOM 1459 O O . ASN A 1 181 ? 9.773 2.891 8.692 1.00 70.25 181 ASN A O 1
ATOM 1463 N N . ALA A 1 182 ? 8.513 1.046 8.632 1.00 76.06 182 ALA A N 1
ATOM 1464 C CA . ALA A 1 182 ? 7.298 1.753 8.230 1.00 76.06 182 ALA A CA 1
ATOM 1465 C C . ALA A 1 182 ? 6.878 2.813 9.257 1.00 76.06 182 ALA A C 1
ATOM 1467 O O . ALA A 1 182 ? 6.518 3.934 8.894 1.00 76.06 182 ALA A O 1
ATOM 1468 N N . VAL A 1 183 ? 6.925 2.444 10.538 1.00 78.94 183 VAL A N 1
ATOM 1469 C CA . VAL A 1 183 ? 6.519 3.288 11.664 1.00 78.94 183 VAL A CA 1
ATOM 1470 C C . VAL A 1 183 ? 7.775 3.727 12.427 1.00 78.94 183 VAL A C 1
ATOM 1472 O O . VAL A 1 183 ? 8.621 2.874 12.712 1.00 78.94 183 VAL A O 1
ATOM 1475 N N . PRO A 1 184 ? 7.917 5.027 12.764 1.00 72.81 184 PRO A N 1
ATOM 1476 C CA . PRO A 1 184 ? 9.025 5.527 13.577 1.00 72.81 184 PRO A CA 1
ATOM 1477 C C . PRO A 1 184 ? 9.201 4.716 14.859 1.00 72.81 184 PRO A C 1
ATOM 1479 O O . PRO A 1 184 ? 8.210 4.418 15.518 1.00 72.81 184 PRO A O 1
ATOM 1482 N N . VAL A 1 185 ? 10.435 4.440 15.277 1.00 65.94 185 VAL A N 1
ATOM 1483 C CA . VAL A 1 185 ? 10.723 4.047 16.665 1.00 65.94 185 VAL A CA 1
ATOM 1484 C C . VAL A 1 185 ? 11.098 5.313 17.426 1.00 65.94 185 VAL A C 1
ATOM 1486 O O . VAL A 1 185 ? 11.949 6.062 16.958 1.00 65.94 185 VAL A O 1
ATOM 1489 N N . ALA A 1 186 ? 10.506 5.551 18.598 1.00 54.12 186 ALA A N 1
ATOM 1490 C CA . ALA A 1 186 ? 10.927 6.643 19.474 1.00 54.12 186 ALA A CA 1
ATOM 1491 C C . ALA A 1 186 ? 12.340 6.343 20.009 1.00 54.12 186 ALA A C 1
ATOM 1493 O O . ALA A 1 186 ? 12.509 5.610 20.988 1.00 54.12 186 ALA A O 1
ATOM 1494 N N . ARG A 1 187 ? 13.371 6.826 19.312 1.00 51.84 187 ARG A N 1
ATOM 1495 C CA . ARG A 1 187 ? 14.783 6.687 19.686 1.00 51.84 187 ARG A CA 1
ATOM 1496 C C . ARG A 1 187 ? 15.316 8.061 20.088 1.00 51.84 187 ARG A C 1
ATOM 1498 O O . ARG A 1 187 ? 14.953 9.063 19.490 1.00 51.84 187 ARG A O 1
ATOM 1505 N N . PHE A 1 188 ? 16.172 8.093 21.106 1.00 39.50 188 PHE A N 1
ATOM 1506 C CA . PHE A 1 188 ? 16.898 9.289 21.536 1.00 39.50 188 PHE A CA 1
ATOM 1507 C C . PHE A 1 188 ? 17.775 9.820 20.396 1.00 39.50 188 PHE A C 1
ATOM 1509 O O . PHE A 1 188 ? 18.776 9.173 20.103 1.00 39.50 188 PHE A O 1
ATOM 1516 N N . GLY A 1 189 ? 17.421 10.962 19.798 1.00 40.94 189 GLY A N 1
ATOM 1517 C CA . GLY A 1 189 ? 18.327 11.923 19.139 1.00 40.94 189 GLY A CA 1
ATOM 1518 C C . GLY A 1 189 ? 19.239 11.437 17.999 1.00 40.94 189 GLY A C 1
ATOM 1519 O O . GLY A 1 189 ? 20.005 12.226 17.462 1.00 40.94 189 GLY A O 1
ATOM 1520 N N . GLU A 1 190 ? 19.196 10.162 17.615 1.00 43.34 190 GLU A N 1
ATOM 1521 C CA . GLU A 1 190 ? 19.884 9.623 16.442 1.00 43.34 190 GLU A CA 1
ATOM 1522 C C . GLU A 1 190 ? 18.879 9.570 15.288 1.00 43.34 190 GLU A C 1
ATOM 1524 O O . GLU A 1 190 ? 18.299 8.527 14.992 1.00 43.34 190 GLU A O 1
ATOM 1529 N N . HIS A 1 191 ? 18.623 10.743 14.718 1.00 43.84 191 HIS A N 1
ATOM 1530 C CA . HIS A 1 191 ? 18.445 11.015 13.293 1.00 43.84 191 HIS A CA 1
ATOM 1531 C C . HIS A 1 191 ? 18.500 9.787 12.354 1.00 43.84 191 HIS A C 1
ATOM 1533 O O . HIS A 1 191 ? 19.513 9.484 11.728 1.00 43.84 191 HIS A O 1
ATOM 1539 N N . TRP A 1 192 ? 17.384 9.058 12.252 1.00 47.31 192 TRP A N 1
ATOM 1540 C CA . TRP A 1 192 ? 17.037 8.276 11.059 1.00 47.31 192 TRP A CA 1
ATOM 1541 C C . TRP A 1 192 ? 16.033 9.138 10.284 1.00 47.31 192 TRP A C 1
ATOM 1543 O O . TRP A 1 192 ? 14.826 9.034 10.493 1.00 47.31 192 TRP A O 1
ATOM 1553 N N . ASP A 1 193 ? 16.546 10.067 9.478 1.00 45.47 193 ASP A N 1
ATOM 1554 C CA . ASP A 1 193 ? 15.968 11.398 9.195 1.00 45.47 193 ASP A CA 1
ATOM 1555 C C . ASP A 1 193 ? 14.705 11.507 8.329 1.00 45.47 193 ASP A C 1
ATOM 1557 O O . ASP A 1 193 ? 14.529 12.486 7.609 1.00 45.47 193 ASP A O 1
ATOM 1561 N N . LYS A 1 194 ? 13.799 10.534 8.421 1.00 54.12 194 LYS A N 1
ATOM 1562 C CA . LYS A 1 194 ? 12.335 10.650 8.288 1.00 54.12 194 LYS A CA 1
ATOM 1563 C C . LYS A 1 194 ? 11.804 9.236 8.075 1.00 54.12 194 LYS A C 1
ATOM 1565 O O . LYS A 1 194 ? 11.926 8.699 6.973 1.00 54.12 194 LYS A O 1
ATOM 1570 N N . PRO A 1 195 ? 11.193 8.615 9.093 1.00 61.59 195 PRO A N 1
ATOM 1571 C CA . PRO A 1 195 ? 10.500 7.344 8.935 1.00 61.59 195 PRO A CA 1
ATOM 1572 C C . PRO A 1 195 ? 9.550 7.420 7.739 1.00 61.59 195 PRO A C 1
ATOM 1574 O O . PRO A 1 195 ? 8.895 8.444 7.537 1.00 61.59 195 PRO A O 1
ATOM 1577 N N . MET A 1 196 ? 9.464 6.360 6.934 1.00 69.56 196 MET A N 1
ATOM 1578 C CA . MET A 1 196 ? 8.758 6.400 5.647 1.00 69.56 196 MET A CA 1
ATOM 1579 C C . MET A 1 196 ? 7.329 6.952 5.762 1.00 69.56 196 MET A C 1
ATOM 1581 O O . MET A 1 196 ? 6.906 7.758 4.932 1.00 69.56 196 MET A O 1
ATOM 1585 N N . ALA A 1 197 ? 6.601 6.581 6.821 1.00 75.31 197 ALA A N 1
ATOM 1586 C CA . ALA A 1 197 ? 5.273 7.116 7.112 1.00 75.31 197 ALA A CA 1
ATOM 1587 C C . ALA A 1 197 ? 5.242 8.653 7.222 1.00 75.31 197 ALA A C 1
ATOM 1589 O O . ALA A 1 197 ? 4.302 9.286 6.744 1.00 75.31 197 ALA A O 1
ATOM 1590 N N . GLN A 1 198 ? 6.265 9.275 7.809 1.00 74.19 198 GLN A N 1
ATOM 1591 C CA . GLN A 1 198 ? 6.346 10.729 7.923 1.00 74.19 198 GLN A CA 1
ATOM 1592 C C . GLN A 1 198 ? 6.503 11.390 6.552 1.00 74.19 198 GLN A C 1
ATOM 1594 O O . GLN A 1 198 ? 5.764 12.329 6.257 1.00 74.19 198 GLN A O 1
ATOM 1599 N N . ARG A 1 199 ? 7.387 10.875 5.685 1.00 77.44 199 ARG A N 1
ATOM 1600 C CA . ARG A 1 199 ? 7.564 11.430 4.332 1.00 77.44 199 ARG A CA 1
ATOM 1601 C C . ARG A 1 199 ? 6.280 11.324 3.504 1.00 77.44 199 ARG A C 1
ATOM 1603 O O . ARG A 1 199 ? 5.908 12.299 2.852 1.00 77.44 199 ARG A O 1
ATOM 1610 N N . TRP A 1 200 ? 5.558 10.204 3.597 1.00 80.56 200 TRP A N 1
ATOM 1611 C CA . TRP A 1 200 ? 4.252 10.042 2.944 1.00 80.56 200 TRP A CA 1
ATOM 1612 C C . TRP A 1 200 ? 3.209 11.044 3.452 1.00 80.56 200 TRP A C 1
ATOM 1614 O O . TRP A 1 200 ? 2.496 11.649 2.649 1.00 80.56 200 TRP A O 1
ATOM 1624 N N . ARG A 1 201 ? 3.145 11.282 4.769 1.00 82.56 201 ARG A N 1
ATOM 1625 C CA . ARG A 1 201 ? 2.239 12.288 5.352 1.00 82.56 201 ARG A CA 1
ATOM 1626 C C . ARG A 1 201 ? 2.600 13.705 4.922 1.00 82.56 201 ARG A C 1
ATOM 1628 O O . ARG A 1 201 ? 1.712 14.449 4.517 1.00 82.56 201 ARG A O 1
ATOM 1635 N N . GLU A 1 202 ? 3.876 14.078 4.994 1.00 81.69 202 GLU A N 1
ATOM 1636 C CA . GLU A 1 202 ? 4.361 15.406 4.590 1.00 81.69 202 GLU A CA 1
ATOM 1637 C C . GLU A 1 202 ? 4.013 15.708 3.130 1.00 81.69 202 GLU A C 1
ATOM 1639 O O . GLU A 1 202 ? 3.535 16.801 2.824 1.00 81.69 202 GLU A O 1
ATOM 1644 N N . TRP A 1 203 ? 4.188 14.723 2.250 1.00 85.38 203 TRP A N 1
ATOM 1645 C CA . TRP A 1 203 ? 3.893 14.849 0.826 1.00 85.38 203 TRP A CA 1
ATOM 1646 C C . TRP A 1 203 ? 2.399 14.961 0.513 1.00 85.38 203 TRP A C 1
ATOM 1648 O O . TRP A 1 203 ? 2.002 15.756 -0.342 1.00 85.38 203 TRP A O 1
ATOM 1658 N N . LEU A 1 204 ? 1.558 14.203 1.224 1.00 88.25 204 LEU A N 1
ATOM 1659 C CA . LEU A 1 204 ? 0.103 14.225 1.049 1.00 88.25 204 LEU A CA 1
ATOM 1660 C C . LEU A 1 204 ? -0.570 15.427 1.728 1.00 88.25 204 LEU A C 1
ATOM 1662 O O . LEU A 1 204 ? -1.642 15.845 1.284 1.00 88.25 204 LEU A O 1
ATOM 1666 N N . ARG A 1 205 ? 0.059 16.031 2.745 1.00 86.88 205 ARG A N 1
ATOM 1667 C CA . ARG A 1 205 ? -0.484 17.155 3.531 1.00 86.88 205 ARG A CA 1
ATOM 1668 C C . ARG A 1 205 ? -1.077 18.299 2.687 1.00 86.88 205 ARG A C 1
ATOM 1670 O O . ARG A 1 205 ? -2.175 18.732 3.033 1.00 86.88 205 ARG A O 1
ATOM 1677 N N . PRO A 1 206 ? -0.451 18.781 1.589 1.00 89.00 206 PRO A N 1
ATOM 1678 C CA . PRO A 1 206 ? -1.012 19.864 0.771 1.00 89.00 206 PRO A CA 1
ATOM 1679 C C . PRO A 1 206 ? -2.359 19.528 0.119 1.00 89.00 206 PRO A C 1
ATOM 1681 O O . PRO A 1 206 ? -3.112 20.427 -0.233 1.00 89.00 206 PRO A O 1
ATOM 1684 N N . THR A 1 207 ? -2.688 18.242 -0.026 1.00 88.50 207 THR A N 1
ATOM 1685 C CA . THR A 1 207 ? -3.980 17.801 -0.579 1.00 88.50 207 THR A CA 1
ATOM 1686 C C . THR A 1 207 ? -5.101 17.754 0.459 1.00 88.50 207 THR A C 1
ATOM 1688 O O . THR A 1 207 ? -6.246 17.468 0.113 1.00 88.50 207 THR A O 1
ATOM 1691 N N . GLY A 1 208 ? -4.780 17.983 1.737 1.00 87.50 208 GLY A N 1
ATOM 1692 C CA . GLY A 1 208 ? -5.693 17.788 2.862 1.00 87.50 208 GLY A CA 1
ATOM 1693 C C . GLY A 1 208 ? -5.841 16.329 3.307 1.00 87.50 208 GLY A C 1
ATOM 1694 O O . GLY A 1 208 ? -6.519 16.072 4.302 1.00 87.50 208 GLY A O 1
ATOM 1695 N N . ALA A 1 209 ? -5.203 15.370 2.627 1.00 88.44 209 ALA A N 1
ATOM 1696 C CA . ALA A 1 209 ? -5.183 13.980 3.063 1.00 88.44 209 ALA A CA 1
ATOM 1697 C C . ALA A 1 209 ? -4.410 13.819 4.381 1.00 88.44 209 ALA A C 1
ATOM 1699 O O . ALA A 1 209 ? -3.282 14.295 4.530 1.00 88.44 209 ALA A O 1
ATOM 1700 N N . LYS A 1 210 ? -5.022 13.108 5.332 1.00 89.06 210 LYS A N 1
ATOM 1701 C CA . LYS A 1 210 ? -4.434 12.744 6.628 1.00 89.06 210 LYS A CA 1
ATOM 1702 C C . LYS A 1 210 ? -4.563 11.231 6.827 1.00 89.06 210 LYS A C 1
ATOM 1704 O O . LYS A 1 210 ? -5.410 10.795 7.605 1.00 89.06 210 LYS A O 1
ATOM 1709 N N . PRO A 1 211 ? -3.804 10.421 6.072 1.00 93.00 211 PRO A N 1
ATOM 1710 C CA . PRO A 1 211 ? -3.936 8.979 6.158 1.00 93.00 211 PRO A CA 1
ATOM 1711 C C . PRO A 1 211 ? -3.489 8.478 7.531 1.00 93.00 211 PRO A C 1
ATOM 1713 O O . PRO A 1 211 ? -2.479 8.934 8.073 1.00 93.00 211 PRO A O 1
ATOM 1716 N N . LEU A 1 212 ? -4.219 7.498 8.053 1.00 95.06 212 LEU A N 1
ATOM 1717 C CA . LEU A 1 212 ? -3.715 6.609 9.084 1.00 95.06 212 LEU A CA 1
ATOM 1718 C C . LEU A 1 212 ? -2.760 5.624 8.409 1.00 95.06 212 LEU A C 1
ATOM 1720 O O . LEU A 1 212 ? -3.146 4.929 7.467 1.00 95.06 212 LEU A O 1
ATOM 1724 N N . ILE A 1 213 ? -1.514 5.572 8.871 1.00 92.44 213 ILE A N 1
ATOM 1725 C CA . ILE A 1 213 ? -0.490 4.693 8.302 1.00 92.44 213 ILE A CA 1
ATOM 1726 C C . ILE A 1 213 ? -0.212 3.562 9.281 1.00 92.44 213 ILE A C 1
ATOM 1728 O O . ILE A 1 213 ? 0.239 3.827 10.389 1.00 92.44 213 ILE A O 1
ATOM 1732 N N . ILE A 1 214 ? -0.450 2.318 8.876 1.00 92.19 214 ILE A N 1
ATOM 1733 C CA . ILE A 1 214 ? -0.101 1.109 9.631 1.00 92.19 214 ILE A CA 1
ATOM 1734 C C . ILE A 1 214 ? 1.136 0.433 9.037 1.00 92.19 214 ILE A C 1
ATOM 1736 O O . ILE A 1 214 ? 1.407 0.525 7.836 1.00 92.19 214 ILE A O 1
ATOM 1740 N N . GLY A 1 215 ? 1.888 -0.275 9.875 1.00 86.06 215 GLY A N 1
ATOM 1741 C CA . GLY A 1 215 ? 3.027 -1.066 9.416 1.00 86.06 215 GLY A CA 1
ATOM 1742 C C . GLY A 1 215 ? 3.841 -1.672 10.552 1.00 86.06 215 GLY A C 1
ATOM 1743 O O . GLY A 1 215 ? 3.350 -1.831 11.673 1.00 86.06 215 GLY A O 1
ATOM 1744 N N . TRP A 1 216 ? 5.090 -2.013 10.240 1.00 80.31 216 TRP A N 1
ATOM 1745 C CA . TRP A 1 216 ? 6.078 -2.574 11.162 1.00 80.31 216 TRP A CA 1
ATOM 1746 C C . TRP A 1 216 ? 7.101 -1.509 11.585 1.00 80.31 216 TRP A C 1
ATOM 1748 O O . TRP A 1 216 ? 7.586 -0.742 10.752 1.00 80.31 216 TRP A O 1
ATOM 1758 N N . PHE A 1 217 ? 7.466 -1.461 12.864 1.00 76.56 217 PHE A N 1
ATOM 1759 C CA . PHE A 1 217 ? 8.636 -0.721 13.336 1.00 76.56 217 PHE A CA 1
ATOM 1760 C C . PHE A 1 217 ? 9.732 -1.734 13.670 1.00 76.56 217 PHE A C 1
ATOM 1762 O O . PHE A 1 217 ? 9.561 -2.561 14.558 1.00 76.56 217 PHE A O 1
ATOM 1769 N N . SER A 1 218 ? 10.826 -1.735 12.912 1.00 66.31 218 SER A N 1
ATOM 1770 C CA . SER A 1 218 ? 12.055 -2.494 13.182 1.00 66.31 218 SER A CA 1
ATOM 1771 C C . SER A 1 218 ? 13.033 -2.289 12.026 1.00 66.31 218 SER A C 1
ATOM 1773 O O . SER A 1 218 ? 12.613 -2.124 10.877 1.00 66.31 218 SER A O 1
ATOM 1775 N N . THR A 1 219 ? 14.326 -2.419 12.324 1.00 57.81 219 THR A N 1
ATOM 1776 C CA . THR A 1 219 ? 15.389 -2.570 11.322 1.00 57.81 219 THR A CA 1
ATOM 1777 C C . THR A 1 219 ? 15.296 -3.893 10.556 1.00 57.81 219 THR A C 1
ATOM 1779 O O . THR A 1 219 ? 15.914 -4.032 9.507 1.00 57.81 219 THR A O 1
ATOM 1782 N N . GLN A 1 220 ? 14.517 -4.863 11.048 1.00 58.12 220 GLN A N 1
ATOM 1783 C CA . GLN A 1 220 ? 14.209 -6.109 10.349 1.00 58.12 220 GLN A CA 1
ATOM 1784 C C . GLN A 1 220 ? 12.830 -6.030 9.687 1.00 58.12 220 GLN A C 1
ATOM 1786 O O . GLN A 1 220 ? 11.898 -5.422 10.218 1.00 58.12 220 GLN A O 1
ATOM 1791 N N . SER A 1 221 ? 12.688 -6.658 8.521 1.00 58.00 221 SER A N 1
ATOM 1792 C CA . SER A 1 221 ? 11.391 -6.803 7.852 1.00 58.00 221 SER A CA 1
ATOM 1793 C C . SER A 1 221 ? 10.388 -7.537 8.747 1.00 58.00 221 SER A C 1
ATOM 1795 O O . SER A 1 221 ? 10.768 -8.336 9.606 1.00 58.00 221 SER A O 1
ATOM 1797 N N . MET A 1 222 ? 9.097 -7.274 8.527 1.00 64.31 222 MET A N 1
ATOM 1798 C CA . MET A 1 222 ? 8.008 -8.026 9.153 1.00 64.31 222 MET A CA 1
ATOM 1799 C C . MET A 1 222 ? 8.228 -9.548 8.982 1.00 64.31 222 MET A C 1
ATOM 1801 O O . MET A 1 222 ? 8.769 -9.954 7.948 1.00 64.31 222 MET A O 1
ATOM 1805 N N . PRO A 1 223 ? 7.849 -10.388 9.969 1.00 56.91 223 PRO A N 1
ATOM 1806 C CA . PRO A 1 223 ? 8.088 -11.829 9.933 1.00 56.91 223 PRO A CA 1
ATOM 1807 C C . PRO A 1 223 ? 7.624 -12.471 8.629 1.00 56.91 223 PRO A C 1
ATOM 1809 O O . PRO A 1 223 ? 6.492 -12.287 8.195 1.00 56.91 223 PRO A O 1
ATOM 1812 N N . LEU A 1 224 ? 8.544 -13.208 8.016 1.00 56.88 224 LEU A N 1
ATOM 1813 C CA . LEU A 1 224 ? 8.440 -13.703 6.653 1.00 56.88 224 LEU A CA 1
ATOM 1814 C C . LEU A 1 224 ? 7.565 -14.966 6.572 1.00 56.88 224 LEU A C 1
ATOM 1816 O O . LEU A 1 224 ? 7.548 -15.776 7.494 1.00 56.88 224 LEU A O 1
ATOM 1820 N N . ASN A 1 225 ? 6.901 -15.130 5.425 1.00 51.03 225 ASN A N 1
ATOM 1821 C CA . ASN A 1 225 ? 5.966 -16.177 4.970 1.00 51.03 225 ASN A CA 1
ATOM 1822 C C . ASN A 1 225 ? 6.347 -17.664 5.214 1.00 51.03 225 ASN A C 1
ATOM 1824 O O . ASN A 1 225 ? 5.627 -18.573 4.816 1.00 51.03 225 ASN A O 1
ATOM 1828 N N . THR A 1 226 ? 7.465 -17.976 5.867 1.00 50.66 226 THR A N 1
ATOM 1829 C CA . THR A 1 226 ? 7.899 -19.369 6.077 1.00 50.66 226 THR A CA 1
ATOM 1830 C C . THR A 1 226 ? 6.961 -20.178 6.979 1.00 50.66 226 THR A C 1
ATOM 1832 O O . THR A 1 226 ? 7.092 -21.397 7.049 1.00 50.66 226 THR A O 1
ATOM 1835 N N . GLU A 1 227 ? 6.008 -19.527 7.652 1.00 58.62 227 GLU A N 1
ATOM 1836 C CA . GLU A 1 227 ? 5.058 -20.162 8.571 1.00 58.62 227 GLU A CA 1
ATOM 1837 C C . GLU A 1 227 ? 3.571 -19.913 8.218 1.00 58.62 227 GLU A C 1
ATOM 1839 O O . GLU A 1 227 ? 2.710 -20.236 9.035 1.00 58.62 227 GLU A O 1
ATOM 1844 N N . SER A 1 228 ? 3.254 -19.350 7.038 1.00 68.38 228 SER A N 1
ATOM 1845 C CA . SER A 1 228 ? 1.873 -19.019 6.601 1.00 68.38 228 SER A CA 1
ATOM 1846 C C . SER A 1 228 ? 1.077 -18.183 7.621 1.00 68.38 228 SER A C 1
ATOM 1848 O O . SER A 1 228 ? -0.098 -18.437 7.902 1.00 68.38 228 SER A O 1
ATOM 1850 N N . LEU A 1 229 ? 1.744 -17.203 8.237 1.00 76.25 229 LEU A N 1
ATOM 1851 C CA . LEU A 1 229 ? 1.162 -16.321 9.249 1.00 76.25 229 LEU A CA 1
ATOM 1852 C C . LEU A 1 229 ? 0.795 -14.982 8.618 1.00 76.25 229 LEU A C 1
ATOM 1854 O O . LEU A 1 229 ? 1.663 -14.297 8.082 1.00 76.25 229 LEU A O 1
ATOM 1858 N N . HIS A 1 230 ? -0.470 -14.589 8.756 1.00 83.56 230 HIS A N 1
ATOM 1859 C CA . HIS A 1 230 ? -1.006 -13.383 8.131 1.00 83.56 230 HIS A CA 1
ATOM 1860 C C . HIS A 1 230 ? -1.767 -12.537 9.143 1.00 83.56 230 HIS A C 1
ATOM 1862 O O . HIS A 1 230 ? -2.675 -13.030 9.820 1.00 83.56 230 HIS A O 1
ATOM 1868 N N . ALA A 1 231 ? -1.428 -11.251 9.234 1.00 87.44 231 ALA A N 1
ATOM 1869 C CA . ALA A 1 231 ? -2.151 -10.315 10.089 1.00 87.44 231 ALA A CA 1
ATOM 1870 C C . ALA A 1 231 ? -3.452 -9.872 9.407 1.00 87.44 231 ALA A C 1
ATOM 1872 O O . ALA A 1 231 ? -4.490 -9.697 10.052 1.00 87.44 231 ALA A O 1
ATOM 1873 N N . ALA A 1 232 ? -3.425 -9.726 8.084 1.00 91.25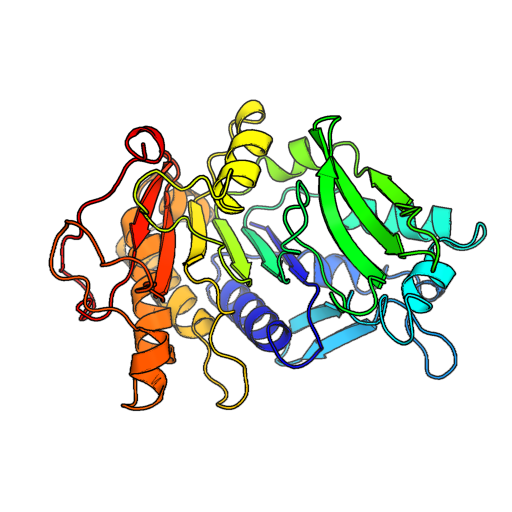 232 ALA A N 1
ATOM 1874 C CA . ALA A 1 232 ? -4.495 -9.057 7.373 1.00 91.25 232 ALA A CA 1
ATOM 1875 C C . ALA A 1 232 ? -5.907 -9.657 7.541 1.00 91.25 232 ALA A C 1
ATOM 1877 O O . ALA A 1 232 ? -6.836 -8.869 7.735 1.00 91.25 232 ALA A O 1
ATOM 1878 N N . PRO A 1 233 ? -6.123 -10.991 7.539 1.00 92.25 233 PRO A N 1
ATOM 1879 C CA . PRO A 1 233 ? -7.460 -11.550 7.754 1.00 92.25 233 PRO A CA 1
ATOM 1880 C C . PRO A 1 233 ? -8.073 -11.131 9.097 1.00 92.25 233 PRO A C 1
ATOM 1882 O O . PRO A 1 233 ? -9.231 -10.712 9.151 1.00 92.25 233 PRO A O 1
ATOM 1885 N N . LYS A 1 234 ? -7.287 -11.177 10.182 1.00 92.56 234 LYS A N 1
ATOM 1886 C CA . LYS A 1 234 ? -7.750 -10.763 11.513 1.00 92.56 234 LYS A CA 1
ATOM 1887 C C . LYS A 1 234 ? -7.979 -9.254 11.578 1.00 92.56 234 LYS A C 1
ATOM 1889 O O . LYS A 1 234 ? -8.992 -8.836 12.131 1.00 92.56 234 LYS A O 1
ATOM 1894 N N . PHE A 1 235 ? -7.090 -8.456 10.982 1.00 95.19 235 PHE A N 1
ATOM 1895 C CA . PHE A 1 235 ? -7.236 -6.999 10.923 1.00 95.19 235 PHE A CA 1
ATOM 1896 C C . PHE A 1 235 ? -8.559 -6.593 10.264 1.00 95.19 235 PHE A C 1
ATOM 1898 O O . PHE A 1 235 ? -9.352 -5.866 10.858 1.00 95.19 235 PHE A O 1
ATOM 1905 N N . TRP A 1 236 ? -8.838 -7.113 9.068 1.00 97.25 236 TRP A N 1
ATOM 1906 C CA . TRP A 1 236 ? -10.046 -6.762 8.323 1.00 97.25 236 TRP A CA 1
ATOM 1907 C C . TRP A 1 236 ? -11.328 -7.315 8.950 1.00 97.25 236 TRP A C 1
ATOM 1909 O O . TRP A 1 236 ? -12.355 -6.638 8.903 1.00 97.25 236 TRP A O 1
ATOM 1919 N N . SER A 1 237 ? -11.272 -8.481 9.606 1.00 96.69 237 SER A N 1
ATOM 1920 C CA . SER A 1 237 ? -12.383 -8.966 10.437 1.00 96.69 237 SER A CA 1
ATOM 1921 C C . SER A 1 237 ? -12.703 -7.979 11.561 1.00 96.69 237 SER A C 1
ATOM 1923 O O . SER A 1 237 ? -13.857 -7.591 11.710 1.00 96.69 237 SER A O 1
ATOM 1925 N N . SER A 1 238 ? -11.689 -7.522 12.304 1.00 96.06 238 SER A N 1
ATOM 1926 C CA . SER A 1 238 ? -11.878 -6.532 13.370 1.00 96.06 238 SER A CA 1
ATOM 1927 C C . SER A 1 238 ? -12.413 -5.205 12.825 1.00 96.06 238 SER A C 1
ATOM 1929 O O . SER A 1 238 ? -13.295 -4.602 13.424 1.00 96.06 238 SER A O 1
ATOM 1931 N N . MET A 1 239 ? -11.944 -4.750 11.661 1.00 97.69 239 MET A N 1
ATOM 1932 C CA . MET A 1 239 ? -12.471 -3.537 11.025 1.00 97.69 239 MET A CA 1
ATOM 1933 C C . MET A 1 239 ? -13.947 -3.686 10.616 1.00 97.69 239 MET A C 1
ATOM 1935 O O . MET A 1 239 ? -14.726 -2.740 10.751 1.00 97.69 239 MET A O 1
ATOM 1939 N N . ALA A 1 240 ? -14.359 -4.868 10.148 1.00 97.44 240 ALA A N 1
ATOM 1940 C CA . ALA A 1 240 ? -15.761 -5.165 9.856 1.00 97.44 240 ALA A CA 1
ATOM 1941 C C . ALA A 1 240 ? -16.620 -5.217 11.133 1.00 97.44 240 ALA A C 1
ATOM 1943 O O . ALA A 1 240 ? -17.758 -4.743 11.122 1.00 97.44 240 ALA A O 1
ATOM 1944 N N . ASP A 1 241 ? -16.076 -5.737 12.237 1.00 97.31 241 ASP A N 1
ATOM 1945 C CA . ASP A 1 241 ? -16.713 -5.683 13.557 1.00 97.31 241 ASP A CA 1
ATOM 1946 C C . ASP A 1 241 ? -16.922 -4.233 14.006 1.00 97.31 241 ASP A C 1
ATOM 1948 O O . ASP A 1 241 ? -18.047 -3.863 14.339 1.00 97.31 241 ASP A O 1
ATOM 1952 N N . LEU A 1 242 ? -15.890 -3.388 13.899 1.00 97.00 242 LEU A N 1
ATOM 1953 C CA . LEU A 1 242 ? -15.973 -1.956 14.208 1.00 97.00 242 LEU A CA 1
ATOM 1954 C C . LEU A 1 242 ? -17.035 -1.244 13.362 1.00 97.00 242 LEU A C 1
ATOM 1956 O O . LEU A 1 242 ? -17.813 -0.451 13.888 1.00 97.00 242 LEU A O 1
ATOM 1960 N N . LYS A 1 243 ? -17.105 -1.545 12.059 1.00 96.94 243 LYS A N 1
ATOM 1961 C CA . LYS A 1 243 ? -18.146 -1.013 11.165 1.00 96.94 243 LYS A CA 1
ATOM 1962 C C . LYS A 1 243 ? -19.552 -1.353 11.666 1.00 96.94 243 LYS A C 1
ATOM 1964 O O . LYS A 1 243 ? -20.422 -0.485 11.629 1.00 96.94 243 LYS A O 1
ATOM 1969 N N . ARG A 1 244 ? -19.780 -2.595 12.112 1.00 97.31 244 ARG A N 1
ATOM 1970 C CA . ARG A 1 244 ? -21.080 -3.046 12.641 1.00 97.31 244 ARG A CA 1
ATOM 1971 C C . ARG A 1 244 ? -21.401 -2.411 13.986 1.00 97.31 244 ARG A C 1
ATOM 1973 O O . ARG A 1 244 ? -22.496 -1.891 14.154 1.00 97.31 244 ARG A O 1
ATOM 1980 N N . GLU A 1 245 ? -20.446 -2.434 14.909 1.00 97.19 245 GLU A N 1
ATOM 1981 C CA . GLU A 1 245 ? -20.582 -1.869 16.253 1.00 97.19 245 GLU A CA 1
ATOM 1982 C C . GLU A 1 245 ? -20.952 -0.381 16.208 1.00 97.19 245 GLU A C 1
ATOM 1984 O O . GLU A 1 245 ? -21.837 0.065 16.933 1.00 97.19 245 GLU A O 1
ATOM 1989 N N . LEU A 1 246 ? -20.308 0.375 15.316 1.00 97.12 246 LEU A N 1
ATOM 1990 C CA . LEU A 1 246 ? -20.503 1.817 15.159 1.00 97.12 246 LEU A CA 1
ATOM 1991 C C . LEU A 1 246 ? -21.609 2.181 14.148 1.00 97.12 246 LEU A C 1
ATOM 1993 O O . LEU A 1 246 ? -21.794 3.360 13.856 1.00 97.12 246 LEU A O 1
ATOM 1997 N N . ASN A 1 247 ? -22.330 1.193 13.600 1.00 96.69 247 ASN A N 1
ATOM 1998 C CA . ASN A 1 247 ? -23.386 1.367 12.593 1.00 96.69 247 ASN A CA 1
ATOM 1999 C C . ASN A 1 247 ? -22.967 2.259 11.399 1.00 96.69 247 ASN A C 1
ATOM 2001 O O . ASN A 1 247 ? -23.669 3.194 11.008 1.00 96.69 247 ASN A O 1
ATOM 2005 N N . LEU A 1 248 ? -21.787 1.995 10.830 1.00 96.19 248 LEU A N 1
ATOM 2006 C CA . LEU A 1 248 ? -21.203 2.822 9.769 1.00 96.19 248 LEU A CA 1
ATOM 2007 C C . LEU A 1 248 ? -21.651 2.381 8.365 1.00 96.19 248 LEU A C 1
ATOM 2009 O O . LEU A 1 248 ? -21.682 1.192 8.039 1.00 96.19 248 LEU A O 1
ATOM 2013 N N . GLY A 1 249 ? -21.937 3.367 7.510 1.00 93.25 249 GLY A N 1
ATOM 2014 C CA . GLY A 1 249 ? -22.417 3.177 6.137 1.00 93.25 249 GLY A CA 1
ATOM 2015 C C . GLY A 1 249 ? -21.328 2.884 5.093 1.00 93.25 249 GLY A C 1
ATOM 2016 O O . GLY A 1 249 ? -20.324 2.220 5.361 1.00 93.25 249 GLY A O 1
ATOM 2017 N N . ALA A 1 250 ? -21.543 3.367 3.865 1.00 89.38 250 ALA A N 1
ATOM 2018 C CA . ALA A 1 250 ? -20.653 3.124 2.724 1.00 89.38 250 ALA A CA 1
ATOM 2019 C C . ALA A 1 250 ? -19.244 3.714 2.914 1.00 89.38 250 ALA A C 1
ATOM 2021 O O . ALA A 1 250 ? -18.279 3.095 2.485 1.00 89.38 250 ALA A O 1
ATOM 2022 N N . ASP A 1 251 ? -19.120 4.830 3.642 1.00 93.31 251 ASP A N 1
ATOM 2023 C CA . ASP A 1 251 ? -17.849 5.516 3.930 1.00 93.31 251 ASP A CA 1
ATOM 2024 C C . ASP A 1 251 ? -17.157 5.014 5.212 1.00 93.31 251 ASP A C 1
ATOM 2026 O O . ASP A 1 251 ? -16.348 5.717 5.822 1.00 93.31 251 ASP A O 1
ATOM 2030 N N . ALA A 1 252 ? -17.473 3.795 5.664 1.00 95.94 252 ALA A N 1
ATOM 2031 C CA . ALA A 1 252 ? -17.008 3.272 6.947 1.00 95.94 252 ALA A CA 1
ATOM 2032 C C . ALA A 1 252 ? -15.479 3.316 7.128 1.00 95.94 252 ALA A C 1
ATOM 2034 O O . ALA A 1 252 ? -15.029 3.703 8.201 1.00 95.94 252 ALA A O 1
ATOM 2035 N N . LEU A 1 253 ? -14.667 2.991 6.110 1.00 96.31 253 LEU A N 1
ATOM 2036 C CA . LEU A 1 253 ? -13.201 3.069 6.234 1.00 96.31 253 LEU A CA 1
ATOM 2037 C C . LEU A 1 253 ? -12.739 4.501 6.526 1.00 96.31 253 LEU A C 1
ATOM 2039 O O . LEU A 1 253 ? -11.912 4.707 7.411 1.00 96.31 253 LEU A O 1
ATOM 2043 N N . LYS A 1 254 ? -13.297 5.489 5.818 1.00 95.50 254 LYS A N 1
ATOM 2044 C CA . LYS A 1 254 ? -12.993 6.903 6.053 1.00 95.50 254 LYS A CA 1
ATOM 2045 C C . LYS A 1 254 ? -13.346 7.303 7.483 1.00 95.50 254 LYS A C 1
ATOM 2047 O O . LYS A 1 254 ? -12.496 7.860 8.170 1.00 95.50 254 LYS A O 1
ATOM 2052 N N . VAL A 1 255 ? -14.556 6.980 7.941 1.00 96.81 255 VAL A N 1
ATOM 2053 C CA . VAL A 1 255 ? -15.007 7.316 9.303 1.00 96.81 255 VAL A CA 1
ATOM 2054 C C . VAL A 1 255 ? -14.130 6.644 10.361 1.00 96.81 255 VAL A C 1
ATOM 2056 O O . VAL A 1 255 ? -13.700 7.306 11.302 1.00 96.81 255 VAL A O 1
ATOM 2059 N N . LEU A 1 256 ? -13.800 5.360 10.192 1.00 97.50 256 LEU A N 1
ATOM 2060 C CA . LEU A 1 256 ? -12.914 4.635 11.105 1.00 97.50 256 LEU A CA 1
ATOM 2061 C C . LEU A 1 256 ? -11.529 5.289 11.187 1.00 97.50 256 LEU A C 1
ATOM 2063 O O . LEU A 1 256 ? -11.024 5.509 12.284 1.00 97.50 256 LEU A O 1
ATOM 2067 N N . CYS A 1 257 ? -10.929 5.641 10.050 1.00 96.75 257 CYS A N 1
ATOM 2068 C CA . CYS A 1 257 ? -9.604 6.257 10.017 1.00 96.75 257 CYS A CA 1
ATOM 2069 C C . CYS A 1 257 ? -9.590 7.710 10.515 1.00 96.75 257 CYS A C 1
ATOM 2071 O O . CYS A 1 257 ? -8.588 8.120 11.087 1.00 96.75 257 CYS A O 1
ATOM 2073 N N . GLU A 1 258 ? -10.653 8.491 10.307 1.00 94.50 258 GLU A N 1
ATOM 2074 C CA . GLU A 1 258 ? -10.704 9.907 10.707 1.00 94.50 258 GLU A CA 1
ATOM 2075 C C . GLU A 1 258 ? -11.176 10.104 12.156 1.00 94.50 258 GLU A C 1
ATOM 2077 O O . GLU A 1 258 ? -10.630 10.949 12.861 1.00 94.50 258 GLU A O 1
ATOM 2082 N N . GLN A 1 259 ? -12.171 9.334 12.611 1.00 95.81 259 GLN A N 1
ATOM 2083 C CA . GLN A 1 259 ? -12.839 9.540 13.906 1.00 95.81 259 GLN A CA 1
ATOM 2084 C C . GLN A 1 259 ? -12.468 8.490 14.958 1.00 95.81 259 GLN A C 1
ATOM 2086 O O . GLN A 1 259 ? -12.516 8.775 16.152 1.00 95.81 259 GLN A O 1
ATOM 2091 N N . TYR A 1 260 ? -12.052 7.293 14.533 1.00 95.75 260 TYR A N 1
ATOM 2092 C CA . TYR A 1 260 ? -11.653 6.204 15.431 1.00 95.75 260 TYR A CA 1
ATOM 2093 C C . TYR A 1 260 ? -10.236 5.666 15.144 1.00 95.75 260 TYR A C 1
ATOM 2095 O O . TYR A 1 260 ? -10.023 4.449 15.207 1.00 95.75 260 TYR A O 1
ATOM 2103 N N . PRO A 1 261 ? -9.236 6.528 14.859 1.00 94.25 261 PRO A N 1
ATOM 2104 C CA . PRO A 1 261 ? -7.925 6.091 14.379 1.00 94.25 261 PRO A CA 1
ATOM 2105 C C . PRO A 1 261 ? -7.206 5.160 15.360 1.00 94.25 261 PRO A C 1
ATOM 2107 O O . PRO A 1 261 ? -6.570 4.190 14.952 1.00 94.25 261 PRO A O 1
ATOM 2110 N N . LEU A 1 262 ? -7.353 5.394 16.666 1.00 91.44 262 LEU A N 1
ATOM 2111 C CA . LEU A 1 262 ? -6.756 4.530 17.680 1.00 91.44 262 LEU A CA 1
ATOM 2112 C C . LEU A 1 262 ? -7.342 3.111 17.648 1.00 91.44 262 LEU A C 1
ATOM 2114 O O . LEU A 1 262 ? -6.597 2.148 17.804 1.00 91.44 262 LEU A O 1
ATOM 2118 N N . ARG A 1 263 ? -8.646 2.959 17.377 1.00 92.62 263 ARG A N 1
ATOM 2119 C CA . ARG A 1 263 ? -9.289 1.637 17.277 1.00 92.62 263 ARG A CA 1
ATOM 2120 C C . ARG A 1 263 ? -8.789 0.863 16.059 1.00 92.62 263 ARG A C 1
ATOM 2122 O O . ARG A 1 263 ? -8.571 -0.341 16.148 1.00 92.62 263 ARG A O 1
ATOM 2129 N N . VAL A 1 264 ? -8.550 1.556 14.944 1.00 95.31 264 VAL A N 1
ATOM 2130 C CA . VAL A 1 264 ? -7.929 0.969 13.743 1.00 95.31 264 VAL A CA 1
ATOM 2131 C C . VAL A 1 264 ? -6.493 0.525 14.035 1.00 95.31 264 VAL A C 1
ATOM 2133 O O . VAL A 1 264 ? -6.102 -0.588 13.686 1.00 95.31 264 VAL A O 1
ATOM 2136 N N . ALA A 1 265 ? -5.712 1.366 14.718 1.00 92.06 265 ALA A N 1
ATOM 2137 C CA . ALA A 1 265 ? -4.339 1.048 15.101 1.00 92.06 265 ALA A CA 1
ATOM 2138 C C . ALA A 1 265 ? -4.262 -0.144 16.074 1.00 92.06 265 ALA A C 1
ATOM 2140 O O . ALA A 1 265 ? -3.422 -1.027 15.900 1.00 92.06 265 ALA A O 1
ATOM 2141 N N . GLN A 1 266 ?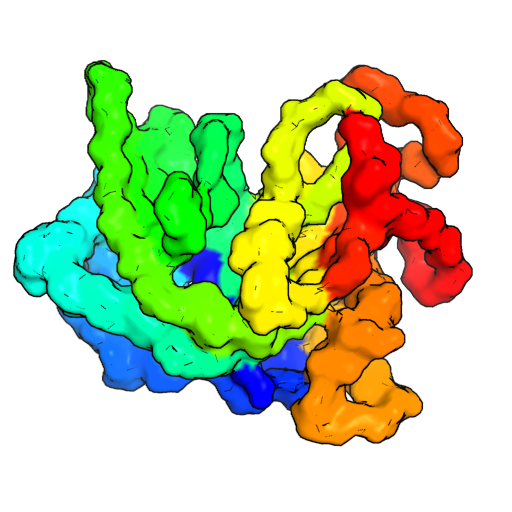 -5.177 -0.216 17.044 1.00 89.12 266 GLN A N 1
ATOM 2142 C CA . GLN A 1 266 ? -5.326 -1.355 17.955 1.00 89.12 266 GLN A CA 1
ATOM 2143 C C . GLN A 1 266 ? -5.721 -2.631 17.206 1.00 89.12 266 GLN A C 1
ATOM 2145 O O . GLN A 1 266 ? -5.098 -3.666 17.413 1.00 89.12 266 GLN A O 1
ATOM 2150 N N . ALA A 1 267 ? -6.672 -2.559 16.268 1.00 92.44 267 ALA A N 1
ATOM 2151 C CA . ALA A 1 267 ? -7.044 -3.704 15.438 1.00 92.44 267 ALA A CA 1
ATOM 2152 C C . ALA A 1 267 ? -5.849 -4.248 14.634 1.00 92.44 267 ALA A C 1
ATOM 2154 O O . ALA A 1 267 ? -5.699 -5.464 14.498 1.00 92.44 267 ALA A O 1
ATOM 2155 N N . TRP A 1 268 ? -4.979 -3.364 14.128 1.00 91.69 268 TRP A N 1
ATOM 2156 C CA . TRP A 1 268 ? -3.727 -3.761 13.478 1.00 91.69 268 TRP A CA 1
ATOM 2157 C C . TRP A 1 268 ? -2.750 -4.410 14.465 1.00 91.69 268 TRP A C 1
ATOM 2159 O O . TRP A 1 268 ? -2.221 -5.489 14.195 1.00 91.69 268 TRP A O 1
ATOM 2169 N N . GLY A 1 269 ? -2.560 -3.799 15.638 1.00 86.25 269 GLY A N 1
ATOM 2170 C CA . GLY A 1 269 ? -1.739 -4.347 16.717 1.00 86.25 269 GLY A CA 1
ATOM 2171 C C . GLY A 1 269 ? -2.184 -5.746 17.155 1.00 86.25 269 GLY A C 1
ATOM 2172 O O . GLY A 1 269 ? -1.352 -6.649 17.234 1.00 86.25 269 GLY A O 1
ATOM 2173 N N . ASP A 1 270 ? -3.490 -5.943 17.365 1.00 85.06 270 ASP A N 1
ATOM 2174 C CA . ASP A 1 270 ? -4.120 -7.225 17.718 1.00 85.06 270 ASP A CA 1
ATOM 2175 C C . ASP A 1 270 ? -3.855 -8.271 16.646 1.00 85.06 270 ASP A C 1
ATOM 2177 O O . ASP A 1 270 ? -3.411 -9.382 16.940 1.00 85.06 270 ASP A O 1
ATOM 2181 N N . ALA A 1 271 ? -4.110 -7.909 15.391 1.00 88.44 271 ALA A N 1
ATOM 2182 C CA . ALA A 1 271 ? -3.931 -8.795 14.258 1.00 88.44 271 ALA A CA 1
ATOM 2183 C C . ALA A 1 271 ? -2.485 -9.281 14.138 1.00 88.44 271 ALA A C 1
ATOM 2185 O O . ALA A 1 271 ? -2.244 -10.488 14.055 1.00 88.44 271 ALA A O 1
ATOM 2186 N N . CYS A 1 272 ? -1.519 -8.364 14.216 1.00 83.94 272 CYS A N 1
ATOM 2187 C CA . CYS A 1 272 ? -0.113 -8.734 14.213 1.00 83.94 272 CYS A CA 1
ATOM 2188 C C . CYS A 1 272 ? 0.265 -9.577 15.437 1.00 83.94 272 CYS A C 1
ATOM 2190 O O . CYS A 1 272 ? 1.070 -10.502 15.322 1.00 83.94 272 CYS A O 1
ATOM 2192 N N . TYR A 1 273 ? -0.244 -9.233 16.626 1.00 79.94 273 TYR A N 1
ATOM 2193 C CA . TYR A 1 273 ? 0.096 -9.931 17.867 1.00 79.94 273 TYR A CA 1
ATOM 2194 C C . TYR A 1 273 ? -0.363 -11.381 17.801 1.00 79.94 273 TYR A C 1
ATOM 2196 O O . TYR A 1 273 ? 0.424 -12.297 18.038 1.00 79.94 273 TYR A O 1
ATOM 2204 N N . HIS A 1 274 ? -1.610 -11.602 17.395 1.00 80.25 274 HIS A N 1
ATOM 2205 C CA . HIS A 1 274 ? -2.137 -12.943 17.191 1.00 80.25 274 HIS A CA 1
ATOM 2206 C C . HIS A 1 274 ? -1.363 -13.708 16.115 1.00 80.25 274 HIS A C 1
ATOM 2208 O O . HIS A 1 274 ? -1.049 -14.879 16.327 1.00 80.25 274 HIS A O 1
ATOM 2214 N N . ALA A 1 275 ? -1.009 -13.051 15.006 1.00 81.56 275 ALA A N 1
ATOM 2215 C CA . ALA A 1 275 ? -0.256 -13.683 13.931 1.00 81.56 275 ALA A CA 1
ATOM 2216 C C . ALA A 1 275 ? 1.157 -14.093 14.379 1.00 81.56 275 ALA A C 1
ATOM 2218 O O . ALA A 1 275 ? 1.547 -15.243 14.183 1.00 81.56 275 ALA A O 1
ATOM 2219 N N . PHE A 1 276 ? 1.922 -13.199 15.018 1.00 77.25 276 PHE A N 1
ATOM 2220 C CA . PHE A 1 276 ? 3.364 -13.413 15.209 1.00 77.25 276 PHE A CA 1
ATOM 2221 C C . PHE A 1 276 ? 3.835 -13.598 16.662 1.00 77.25 276 PHE A C 1
ATOM 2223 O O . PHE A 1 276 ? 5.018 -13.849 16.866 1.00 77.25 276 PHE A O 1
ATOM 2230 N N . ASN A 1 277 ? 2.976 -13.541 17.687 1.00 72.12 277 ASN A N 1
ATOM 2231 C CA . ASN A 1 277 ? 3.407 -13.746 19.084 1.00 72.12 277 ASN A CA 1
ATOM 2232 C C . ASN A 1 277 ? 3.266 -15.201 19.593 1.00 72.12 277 ASN A C 1
ATOM 2234 O O . ASN A 1 277 ? 3.737 -15.534 20.679 1.00 72.12 277 ASN A O 1
ATOM 2238 N N . ALA A 1 278 ? 2.658 -16.106 18.820 1.00 62.19 278 ALA A N 1
ATOM 2239 C CA . ALA A 1 278 ? 2.224 -17.426 19.298 1.00 62.19 278 ALA A CA 1
ATOM 2240 C C . ALA A 1 278 ? 3.335 -18.437 19.708 1.00 62.19 278 ALA A C 1
ATOM 2242 O O . ALA A 1 278 ? 3.010 -19.553 20.105 1.00 62.19 278 ALA A O 1
ATOM 2243 N N . SER A 1 279 ? 4.640 -18.112 19.651 1.00 57.50 279 SER A N 1
ATOM 2244 C CA . SER A 1 279 ? 5.708 -19.033 20.105 1.00 57.50 279 SER A CA 1
ATOM 2245 C C . SER A 1 279 ? 6.958 -18.341 20.677 1.00 57.50 279 SER A C 1
ATOM 2247 O O . SER A 1 279 ? 7.283 -17.219 20.301 1.00 57.50 279 SER A O 1
ATOM 2249 N N . LYS A 1 280 ? 7.737 -19.041 21.527 1.00 56.44 280 LYS A N 1
ATOM 2250 C CA . LYS A 1 280 ? 9.023 -18.555 22.097 1.00 56.44 280 LYS A CA 1
ATOM 2251 C C . LYS A 1 280 ? 10.090 -18.190 21.049 1.00 56.44 280 LYS A C 1
ATOM 2253 O O . LYS A 1 280 ? 10.984 -17.399 21.339 1.00 56.44 280 LYS A O 1
ATOM 2258 N N . LYS A 1 281 ? 10.049 -18.790 19.852 1.00 57.25 281 LYS A N 1
ATOM 2259 C CA . LYS A 1 281 ? 10.946 -18.415 18.742 1.00 57.25 281 LYS A CA 1
ATOM 2260 C C . LYS A 1 281 ? 10.480 -17.112 18.083 1.00 57.25 281 LYS A C 1
ATOM 2262 O O . LYS A 1 281 ? 11.316 -16.303 17.696 1.00 57.25 281 LYS A O 1
ATOM 2267 N N . ARG A 1 282 ? 9.163 -16.889 18.037 1.00 58.81 282 ARG A N 1
ATOM 2268 C CA . ARG A 1 282 ? 8.509 -15.739 17.398 1.00 58.81 282 ARG A CA 1
ATOM 2269 C C . ARG A 1 282 ? 8.341 -14.532 18.327 1.00 58.81 282 ARG A C 1
ATOM 2271 O O . ARG A 1 282 ? 8.320 -13.404 17.857 1.00 58.81 282 ARG A O 1
ATOM 2278 N N . SER A 1 283 ? 8.380 -14.723 19.648 1.00 56.00 283 SER A N 1
ATOM 2279 C CA . SER A 1 283 ? 8.431 -13.627 20.631 1.00 56.00 283 SER A CA 1
ATOM 2280 C C . SER A 1 283 ? 9.684 -12.751 20.489 1.00 56.00 283 SER A C 1
ATOM 2282 O O . SER A 1 283 ? 9.715 -11.636 20.997 1.00 56.00 283 SER A O 1
ATOM 2284 N N . LYS A 1 284 ? 10.725 -13.245 19.799 1.00 53.66 284 LYS A N 1
ATOM 2285 C CA . LYS A 1 284 ? 11.906 -12.458 19.411 1.00 53.66 284 LYS A CA 1
ATOM 2286 C C . LYS A 1 284 ? 11.600 -11.445 18.301 1.00 53.66 284 LYS A C 1
ATOM 2288 O O . LYS A 1 284 ? 12.241 -10.405 18.271 1.00 53.66 284 LYS A O 1
ATOM 2293 N N . LEU A 1 285 ? 10.613 -11.728 17.443 1.00 56.91 285 LEU A N 1
ATOM 2294 C CA . LEU A 1 285 ? 10.095 -10.801 16.427 1.00 56.91 285 LEU A CA 1
ATOM 2295 C C . LEU A 1 285 ? 9.216 -9.714 17.060 1.00 56.91 285 LEU A C 1
ATOM 2297 O O . LEU A 1 285 ? 9.140 -8.606 16.551 1.00 56.91 285 LEU A O 1
ATOM 2301 N N . TRP A 1 286 ? 8.629 -10.000 18.221 1.00 59.38 286 TRP A N 1
ATOM 2302 C CA . TRP A 1 286 ? 7.962 -9.036 19.109 1.00 59.38 286 TRP A CA 1
ATOM 2303 C C . TRP A 1 286 ? 8.911 -8.445 20.172 1.00 59.38 286 TRP A C 1
ATOM 2305 O O . TRP A 1 286 ? 8.492 -7.995 21.241 1.00 59.38 286 TRP A O 1
ATOM 2315 N N . GLY A 1 287 ? 10.221 -8.496 19.922 1.00 53.16 287 GLY A N 1
ATOM 2316 C CA . GLY A 1 287 ? 11.253 -8.210 20.907 1.00 53.16 287 GLY A CA 1
ATOM 2317 C C . GLY A 1 287 ? 11.611 -6.730 21.025 1.00 53.16 287 GLY A C 1
ATOM 2318 O O . GLY A 1 287 ? 12.461 -6.237 20.305 1.00 53.16 287 GLY A O 1
ATOM 2319 N N . LEU A 1 288 ? 11.074 -6.056 22.041 1.00 49.16 288 LEU A N 1
ATOM 2320 C CA . LEU A 1 288 ? 11.852 -5.712 23.241 1.00 49.16 288 LEU A CA 1
ATOM 2321 C C . LEU A 1 288 ? 10.917 -5.496 24.421 1.00 49.16 288 LEU A C 1
ATOM 2323 O O . LEU A 1 288 ? 9.782 -5.043 24.265 1.00 49.16 288 LEU A O 1
ATOM 2327 N N . LYS A 1 289 ? 11.457 -5.760 25.615 1.00 46.25 289 LYS A N 1
ATOM 2328 C CA . LYS A 1 289 ? 10.913 -5.356 26.912 1.00 46.25 289 LYS A CA 1
ATOM 2329 C C . LYS A 1 289 ? 10.752 -3.828 26.973 1.00 46.25 289 LYS A C 1
ATOM 2331 O O . LYS A 1 289 ? 11.544 -3.155 27.614 1.00 46.25 289 LYS A O 1
ATOM 2336 N N . TRP A 1 290 ? 9.719 -3.284 26.332 1.00 39.44 290 TRP A N 1
ATOM 2337 C CA . TRP A 1 290 ? 9.152 -1.966 26.621 1.00 39.44 290 TRP A CA 1
ATOM 2338 C C . TRP A 1 290 ? 8.592 -2.008 28.056 1.00 39.44 290 TRP A C 1
ATOM 2340 O O . TRP A 1 290 ? 7.420 -2.286 28.321 1.00 39.44 290 TRP A O 1
ATOM 2350 N N . GLN A 1 291 ? 9.487 -1.900 29.031 1.00 38.44 291 GLN A N 1
ATOM 2351 C CA . GLN A 1 291 ? 9.153 -1.389 30.352 1.00 38.44 291 GLN A CA 1
ATOM 2352 C C . GLN A 1 291 ? 9.218 0.132 30.212 1.00 38.44 291 GLN A C 1
ATOM 2354 O O . GLN A 1 291 ? 10.141 0.613 29.566 1.00 38.44 291 GLN A O 1
ATOM 2359 N N . GLY A 1 292 ? 8.183 0.837 30.681 1.00 39.53 292 GLY A N 1
ATOM 2360 C CA . GLY A 1 292 ? 7.956 2.260 30.416 1.00 39.53 292 GLY A CA 1
ATOM 2361 C C . GLY A 1 292 ? 9.239 3.099 30.437 1.00 39.53 292 GLY A C 1
ATOM 2362 O O . GLY A 1 292 ? 10.064 2.928 31.325 1.00 39.53 292 GLY A O 1
ATOM 2363 N N . VAL A 1 293 ? 9.390 3.923 29.396 1.00 34.34 293 VAL A N 1
ATOM 2364 C CA . VAL A 1 293 ? 10.391 4.983 29.122 1.00 34.34 293 VAL A CA 1
ATOM 2365 C C . VAL A 1 293 ? 11.169 5.485 30.367 1.00 34.34 293 VAL A C 1
ATOM 2367 O O . VAL A 1 293 ? 10.478 5.731 31.357 1.00 34.34 293 VAL A O 1
ATOM 2370 N N . PRO A 1 294 ? 12.511 5.773 30.377 1.00 42.09 294 PRO A N 1
ATOM 2371 C CA . PRO A 1 294 ? 13.602 5.737 29.355 1.00 42.09 294 PRO A CA 1
ATOM 2372 C C . PRO A 1 294 ? 14.918 5.006 29.818 1.00 42.09 294 PRO A C 1
ATOM 2374 O O . PRO A 1 294 ? 14.957 4.465 30.920 1.00 42.09 294 PRO A O 1
ATOM 2377 N N . PRO A 1 295 ? 16.068 5.078 29.091 1.00 47.06 295 PRO A N 1
ATOM 2378 C CA . PRO A 1 295 ? 16.297 4.775 27.685 1.00 47.06 295 PRO A CA 1
ATOM 2379 C C . PRO A 1 295 ? 16.595 3.276 27.491 1.00 47.06 295 PRO A C 1
ATOM 2381 O O . PRO A 1 295 ? 17.261 2.617 28.294 1.00 47.06 295 PRO A O 1
ATOM 2384 N N . VAL A 1 296 ? 16.165 2.742 26.353 1.00 47.88 296 VAL A N 1
ATOM 2385 C CA . VAL A 1 296 ? 16.666 1.461 25.858 1.00 47.88 296 VAL A CA 1
ATOM 2386 C C . VAL A 1 296 ? 18.174 1.624 25.621 1.00 47.88 296 VAL A C 1
ATOM 2388 O O . VAL A 1 296 ? 18.587 2.509 24.873 1.00 47.88 296 VAL A O 1
ATOM 2391 N N . LYS A 1 297 ? 19.005 0.829 26.310 1.00 43.44 297 LYS A N 1
ATOM 2392 C CA . LYS A 1 297 ? 20.474 0.900 26.200 1.00 43.44 297 LYS A CA 1
ATOM 2393 C C . LYS A 1 297 ? 20.904 0.890 24.725 1.00 43.44 297 LYS A C 1
ATOM 2395 O O . LYS A 1 297 ? 20.298 0.195 23.909 1.0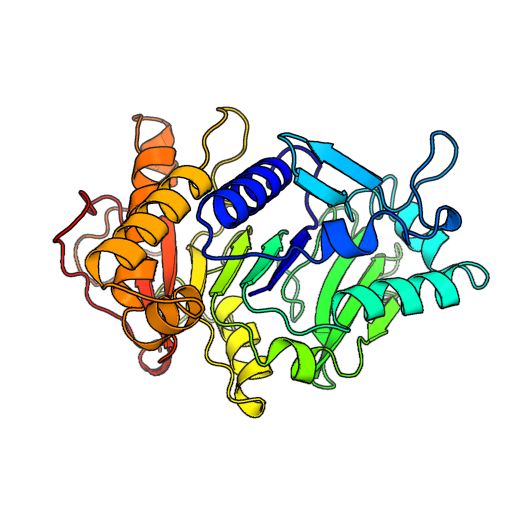0 43.44 297 LYS A O 1
ATOM 2400 N N . LYS A 1 298 ? 21.982 1.612 24.398 1.00 41.94 298 LYS A N 1
ATOM 2401 C CA . LYS A 1 298 ? 22.622 1.604 23.070 1.00 41.94 298 LYS A CA 1
ATOM 2402 C C . LYS A 1 298 ? 22.744 0.152 22.566 1.00 41.94 298 LYS A C 1
ATOM 2404 O O . LYS A 1 298 ? 23.337 -0.680 23.247 1.00 41.94 298 LYS A O 1
ATOM 2409 N N . GLY A 1 299 ? 22.124 -0.164 21.425 1.00 43.88 299 GLY A N 1
ATOM 2410 C CA . GLY A 1 299 ? 22.133 -1.510 20.821 1.00 43.88 299 GLY A CA 1
ATOM 2411 C C . GLY A 1 299 ? 20.910 -2.402 21.089 1.00 43.88 299 GLY A C 1
ATOM 2412 O O . GLY A 1 299 ? 20.838 -3.500 20.545 1.00 43.88 299 GLY A O 1
ATOM 2413 N N . GLN A 1 300 ? 19.927 -1.957 21.873 1.00 47.28 300 GLN A N 1
ATOM 2414 C CA . GLN A 1 300 ? 18.636 -2.636 21.996 1.00 47.28 300 GLN A CA 1
ATOM 2415 C C . GLN A 1 300 ? 17.607 -1.958 21.060 1.00 47.28 300 GLN A C 1
ATOM 2417 O O . GLN A 1 300 ? 17.351 -0.760 21.157 1.00 47.28 300 GLN A O 1
ATOM 2422 N N . PHE A 1 301 ? 17.035 -2.719 20.121 1.00 53.84 301 PHE A N 1
ATOM 2423 C CA . PHE A 1 301 ? 16.011 -2.259 19.173 1.00 53.84 301 PHE A CA 1
ATOM 2424 C C . PHE A 1 301 ? 14.680 -2.945 19.453 1.00 53.84 301 PHE A C 1
ATOM 2426 O O . PHE A 1 301 ? 14.653 -4.162 19.606 1.00 53.84 301 PHE A O 1
ATOM 2433 N N . GLY A 1 302 ? 13.596 -2.172 19.553 1.00 61.00 302 GLY A N 1
ATOM 2434 C CA . GLY A 1 302 ? 12.254 -2.737 19.627 1.00 61.00 302 GLY A CA 1
ATOM 2435 C C . GLY A 1 302 ? 11.772 -3.136 18.243 1.00 61.00 302 GLY A C 1
ATOM 2436 O O . GLY A 1 302 ? 12.046 -2.434 17.270 1.00 61.00 302 GLY A O 1
ATOM 2437 N N . SER A 1 303 ? 11.049 -4.246 18.169 1.00 69.06 303 SER A N 1
ATOM 2438 C CA . SER A 1 303 ? 10.328 -4.667 16.974 1.00 69.06 303 SER A CA 1
ATOM 2439 C C . SER A 1 303 ? 8.859 -4.929 17.287 1.00 69.06 303 SER A C 1
ATOM 2441 O O . SER A 1 303 ? 8.527 -5.485 18.340 1.00 69.06 303 SER A O 1
ATOM 2443 N N . GLY A 1 304 ? 7.979 -4.523 16.377 1.00 76.50 304 GLY A N 1
ATOM 2444 C CA . GLY A 1 304 ? 6.545 -4.742 16.510 1.00 76.50 304 GLY A CA 1
ATOM 2445 C C . GLY A 1 304 ? 5.734 -4.025 15.437 1.00 76.50 304 GLY A C 1
ATOM 2446 O O . GLY A 1 304 ? 6.275 -3.415 14.516 1.00 76.50 304 GLY A O 1
ATOM 2447 N N . CYS A 1 305 ? 4.413 -4.094 15.569 1.00 82.12 305 CYS A N 1
ATOM 2448 C CA . CYS A 1 305 ? 3.489 -3.352 14.716 1.00 82.12 305 CYS A CA 1
ATOM 2449 C C . CYS A 1 305 ? 3.176 -1.985 15.311 1.00 82.12 305 CYS A C 1
ATOM 2451 O O . CYS A 1 305 ? 3.070 -1.827 16.522 1.00 82.12 305 CYS A O 1
ATOM 2453 N N . GLY A 1 306 ? 2.958 -0.992 14.464 1.00 85.00 306 GLY A N 1
ATOM 2454 C CA . GLY A 1 306 ? 2.541 0.322 14.924 1.00 85.00 306 GLY A CA 1
ATOM 2455 C C . GLY A 1 306 ? 1.665 1.040 13.921 1.00 85.00 306 GLY A C 1
ATOM 2456 O O . GLY A 1 306 ? 1.330 0.507 12.858 1.00 85.00 306 GLY A O 1
ATOM 2457 N N . ALA A 1 307 ? 1.329 2.272 14.272 1.00 89.38 307 ALA A N 1
ATOM 2458 C CA . ALA A 1 307 ? 0.647 3.191 13.390 1.00 89.38 307 ALA A CA 1
ATOM 2459 C C . ALA A 1 307 ? 1.134 4.628 13.596 1.00 89.38 307 ALA A C 1
ATOM 2461 O O . ALA A 1 307 ? 1.538 5.005 14.694 1.00 89.38 307 ALA A O 1
ATOM 2462 N N . VAL A 1 308 ? 1.036 5.432 12.542 1.00 88.62 308 VAL A N 1
ATOM 2463 C CA . VAL A 1 308 ? 1.037 6.893 12.616 1.00 88.62 308 VAL A CA 1
ATOM 2464 C C . VAL A 1 308 ? -0.394 7.352 12.366 1.00 88.62 308 VAL A C 1
ATOM 2466 O O . VAL A 1 308 ? -0.953 7.114 11.291 1.00 88.62 308 VAL A O 1
ATOM 2469 N N . LEU A 1 309 ? -1.003 7.961 13.377 1.00 91.00 309 LEU A N 1
ATOM 2470 C CA . LEU A 1 309 ? -2.388 8.415 13.347 1.00 91.00 309 LEU A CA 1
ATOM 2471 C C . LEU A 1 309 ? -2.529 9.695 12.493 1.00 91.00 309 LEU A C 1
ATOM 2473 O O . LEU A 1 309 ? -1.527 10.348 12.175 1.00 91.00 309 LEU A O 1
ATOM 2477 N N . PRO A 1 310 ? -3.756 10.088 12.096 1.00 90.88 310 PRO A N 1
ATOM 2478 C CA . PRO A 1 310 ? -3.982 11.264 11.248 1.00 90.88 310 PRO A CA 1
ATOM 2479 C C . PRO A 1 310 ? -3.406 12.572 11.806 1.00 90.88 310 PRO A C 1
ATOM 2481 O O . PRO A 1 310 ? -2.929 13.413 11.037 1.00 90.88 310 PRO A O 1
ATOM 2484 N N . ASP A 1 311 ? -3.405 12.735 13.130 1.00 88.12 311 ASP A N 1
ATOM 2485 C CA . ASP A 1 311 ? -2.816 13.875 13.845 1.00 88.12 311 ASP A CA 1
ATOM 2486 C C . ASP A 1 311 ? -1.278 13.817 13.911 1.00 88.12 311 ASP A C 1
ATOM 2488 O O . ASP A 1 311 ? -0.620 14.825 14.151 1.00 88.12 311 ASP A O 1
ATOM 2492 N N . GLY A 1 312 ? -0.684 12.668 13.593 1.00 83.12 312 GLY A N 1
ATOM 2493 C CA . GLY A 1 312 ? 0.751 12.426 13.650 1.00 83.12 312 GLY A CA 1
ATOM 2494 C C . GLY A 1 312 ? 1.229 11.886 14.981 1.00 83.12 312 GLY A C 1
ATOM 2495 O O . GLY A 1 312 ? 2.435 11.805 15.179 1.00 83.12 312 GLY A O 1
ATOM 2496 N N . SER A 1 313 ? 0.328 11.511 15.880 1.00 84.50 313 SER A N 1
ATOM 2497 C CA . SER A 1 313 ? 0.699 10.678 17.012 1.00 84.50 313 SER A CA 1
ATOM 2498 C C . SER A 1 313 ? 1.059 9.264 16.556 1.00 84.50 313 SER A C 1
ATOM 2500 O O . SER A 1 313 ? 0.610 8.774 15.516 1.00 84.50 313 SER A O 1
ATOM 2502 N N . ILE A 1 314 ? 1.933 8.620 17.315 1.00 81.31 314 ILE A N 1
ATOM 2503 C CA . ILE A 1 314 ? 2.461 7.292 17.040 1.00 81.31 314 ILE A CA 1
ATOM 2504 C C . ILE A 1 314 ? 1.894 6.323 18.066 1.00 81.31 314 ILE A C 1
ATOM 2506 O O . ILE A 1 314 ? 1.910 6.581 19.271 1.00 81.31 314 ILE A O 1
ATOM 2510 N N . TYR A 1 315 ? 1.444 5.183 17.559 1.00 82.62 315 TYR A N 1
ATOM 2511 C CA . TYR A 1 315 ? 1.003 4.030 18.326 1.00 82.62 315 TYR A CA 1
ATOM 2512 C C . TYR A 1 315 ? 1.953 2.847 18.082 1.00 82.62 315 TYR A C 1
ATOM 2514 O O . TYR A 1 315 ? 2.290 2.551 16.933 1.00 82.62 315 TYR A O 1
ATOM 2522 N N . HIS A 1 316 ? 2.361 2.138 19.140 1.00 79.94 316 HIS A N 1
ATOM 2523 C CA . HIS A 1 316 ? 3.278 0.990 19.069 1.00 79.94 316 HIS A CA 1
ATOM 2524 C C . HIS A 1 316 ? 2.734 -0.228 19.812 1.00 79.94 316 HIS A C 1
ATOM 2526 O O . HIS A 1 316 ? 2.938 -0.369 21.018 1.00 79.94 316 HIS A O 1
ATOM 2532 N N . ALA A 1 317 ? 2.169 -1.198 19.096 1.00 75.94 317 ALA A N 1
ATOM 2533 C CA . ALA A 1 317 ? 1.856 -2.492 19.692 1.00 75.94 317 ALA A CA 1
ATOM 2534 C C . ALA A 1 317 ? 3.152 -3.131 20.232 1.00 75.94 317 ALA A C 1
ATOM 2536 O O . ALA A 1 317 ? 4.120 -3.334 19.500 1.00 75.94 317 ALA A O 1
ATOM 2537 N N . ASN A 1 318 ? 3.194 -3.419 21.536 1.00 61.88 318 ASN A N 1
ATOM 2538 C CA . ASN A 1 318 ? 4.380 -3.963 22.205 1.00 61.88 318 ASN A CA 1
ATOM 2539 C C . ASN A 1 318 ? 4.103 -5.361 22.774 1.00 61.88 318 ASN A C 1
ATOM 2541 O O . ASN A 1 318 ? 2.965 -5.783 22.879 1.00 61.88 318 ASN A O 1
ATOM 2545 N N . HIS A 1 319 ? 5.130 -6.093 23.199 1.00 54.38 319 HIS A N 1
ATOM 2546 C CA . HIS A 1 319 ? 4.972 -7.454 23.742 1.00 54.38 319 HIS A CA 1
ATOM 2547 C C . HIS A 1 319 ? 4.053 -7.592 24.985 1.00 54.38 319 HIS A C 1
ATOM 2549 O O . HIS A 1 319 ? 3.636 -8.707 25.299 1.00 54.38 319 HIS A O 1
ATOM 2555 N N . LYS A 1 320 ? 3.759 -6.504 25.723 1.00 54.22 320 LYS A N 1
ATOM 2556 C CA . LYS A 1 320 ? 2.788 -6.491 26.841 1.00 54.22 320 LYS A CA 1
ATOM 2557 C C . LYS A 1 320 ? 1.357 -6.230 26.383 1.00 54.22 320 LYS A C 1
ATOM 2559 O O . LYS A 1 320 ? 0.440 -6.350 27.191 1.00 54.22 320 LYS A O 1
ATOM 2564 N N . TYR A 1 321 ? 1.173 -5.861 25.123 1.00 57.00 321 TYR A N 1
ATOM 2565 C CA . TYR A 1 321 ? -0.125 -5.745 24.493 1.00 57.00 321 TYR A CA 1
ATOM 2566 C C . TYR A 1 321 ? -0.810 -7.117 24.543 1.00 57.00 321 TYR A C 1
ATOM 2568 O O . TYR A 1 321 ? -0.425 -8.042 23.836 1.00 57.00 321 TYR A O 1
ATOM 2576 N N . ARG A 1 322 ? -1.769 -7.285 25.459 1.00 53.97 322 ARG A N 1
ATOM 2577 C CA . ARG A 1 322 ? -2.557 -8.520 25.631 1.00 53.97 322 ARG A CA 1
ATOM 2578 C C . ARG A 1 322 ? -3.892 -8.470 24.875 1.00 53.97 322 ARG A C 1
ATOM 2580 O O . ARG A 1 322 ? -4.793 -9.242 25.184 1.00 53.97 322 ARG A O 1
ATOM 2587 N N . GLY A 1 323 ? -4.004 -7.575 23.896 1.00 49.84 323 GLY A N 1
ATOM 2588 C CA . GLY A 1 323 ? -5.273 -7.191 23.291 1.00 49.84 323 GLY A CA 1
ATOM 2589 C C . GLY A 1 323 ? -6.139 -6.334 24.218 1.00 49.84 323 GLY A C 1
ATOM 2590 O O . GLY A 1 323 ? -5.911 -6.298 25.426 1.00 49.84 323 GLY A O 1
ATOM 2591 N N . ALA A 1 324 ? -7.053 -5.578 23.601 1.00 38.66 324 ALA A N 1
ATOM 2592 C CA . ALA A 1 324 ? -8.088 -4.700 24.170 1.00 38.66 324 ALA A CA 1
ATOM 2593 C C . ALA A 1 324 ? -7.916 -4.256 25.646 1.00 38.66 324 ALA A C 1
ATOM 2595 O O . ALA A 1 324 ? -8.253 -4.987 26.575 1.00 38.66 324 ALA A O 1
ATOM 2596 N N . GLY A 1 325 ? -7.479 -3.005 25.856 1.00 40.50 325 GLY A N 1
ATOM 2597 C CA . GLY A 1 325 ? -7.594 -2.308 27.152 1.00 40.50 325 GLY A CA 1
ATOM 2598 C C . GLY A 1 325 ? -6.289 -1.818 27.787 1.00 40.50 325 GLY A C 1
ATOM 2599 O O . GLY A 1 325 ? -6.332 -1.127 28.799 1.00 40.50 325 GLY A O 1
ATOM 2600 N N . ALA A 1 326 ? -5.125 -2.120 27.207 1.00 45.28 326 ALA A N 1
ATOM 2601 C CA . ALA A 1 326 ? -3.883 -1.479 27.630 1.00 45.28 326 ALA A CA 1
ATOM 2602 C C . ALA A 1 326 ? -3.773 -0.099 26.964 1.00 45.28 326 ALA A C 1
ATOM 2604 O O . ALA A 1 326 ? -3.391 -0.006 25.796 1.00 45.28 326 ALA A O 1
ATOM 2605 N N . GLU A 1 327 ? -4.122 0.961 27.695 1.00 49.72 327 GLU A N 1
ATOM 2606 C CA . GLU A 1 327 ? -3.789 2.331 27.303 1.00 49.72 327 GLU A CA 1
ATOM 2607 C C . GLU A 1 327 ? -2.271 2.430 27.148 1.00 49.72 327 GLU A C 1
ATOM 2609 O O . GLU A 1 327 ? -1.505 2.296 28.104 1.00 49.72 327 GLU A O 1
ATOM 2614 N N . GLN A 1 328 ? -1.821 2.590 25.909 1.00 59.22 328 GLN A N 1
ATOM 2615 C CA . GLN A 1 328 ? -0.443 2.950 25.639 1.00 59.22 328 GLN A CA 1
ATOM 2616 C C . GLN A 1 328 ? -0.362 4.464 25.485 1.00 59.22 328 GLN A C 1
ATOM 2618 O O . GLN A 1 328 ? -1.243 5.047 24.848 1.00 59.22 328 GLN A O 1
ATOM 2623 N N . PRO A 1 329 ? 0.689 5.103 26.020 1.00 57.44 329 PRO A N 1
ATOM 2624 C CA . PRO A 1 329 ? 0.919 6.509 25.756 1.00 57.44 329 PRO A CA 1
ATOM 2625 C C . PRO A 1 329 ? 1.147 6.700 24.253 1.00 57.44 329 PRO A C 1
ATOM 2627 O O . PRO A 1 329 ? 1.996 6.035 23.655 1.00 57.44 329 PRO A O 1
ATOM 2630 N N . LEU A 1 330 ? 0.369 7.599 23.654 1.00 62.53 330 LEU A N 1
ATOM 2631 C CA . LEU A 1 330 ? 0.641 8.117 22.321 1.00 62.53 330 LEU A CA 1
ATOM 2632 C C . LEU A 1 330 ? 1.831 9.075 22.405 1.00 62.53 330 LEU A C 1
ATOM 2634 O O . LEU A 1 330 ? 1.943 9.848 23.354 1.00 62.53 330 LEU A O 1
ATOM 2638 N N . ILE A 1 331 ? 2.713 9.022 21.410 1.00 64.12 331 ILE A N 1
ATOM 2639 C CA . ILE A 1 331 ? 3.841 9.954 21.280 1.00 64.12 331 ILE A CA 1
ATOM 2640 C C . ILE A 1 331 ? 3.574 10.819 20.054 1.00 64.12 331 ILE A C 1
ATOM 2642 O O . ILE A 1 331 ? 3.380 10.268 18.970 1.00 64.12 331 ILE A O 1
ATOM 2646 N N . HIS A 1 332 ? 3.559 12.147 20.174 1.00 59.22 332 HIS A N 1
ATOM 2647 C CA . HIS A 1 332 ? 3.446 12.995 18.987 1.00 59.22 332 HIS A CA 1
ATOM 2648 C C . HIS A 1 332 ? 4.775 13.035 18.235 1.00 59.22 332 HIS A C 1
ATOM 2650 O O . HIS A 1 332 ? 5.836 13.158 18.836 1.00 59.22 332 HIS A O 1
ATOM 2656 N N . VAL A 1 333 ? 4.727 12.967 16.899 1.00 54.66 333 VAL A N 1
ATOM 2657 C CA . VAL A 1 333 ? 5.932 13.080 16.053 1.00 54.66 333 VAL A CA 1
ATOM 2658 C C . VAL A 1 333 ? 6.716 14.373 16.326 1.00 54.66 333 VAL A C 1
ATOM 2660 O O . VAL A 1 333 ? 7.930 14.361 16.195 1.00 54.66 333 VAL A O 1
ATOM 2663 N N . GLY A 1 334 ? 6.051 15.463 16.732 1.00 49.62 334 GLY A N 1
ATOM 2664 C CA . GLY A 1 334 ? 6.713 16.724 17.103 1.00 49.62 334 GLY A CA 1
ATOM 2665 C C . GLY A 1 334 ? 7.404 16.714 18.471 1.00 49.62 334 GLY A C 1
ATOM 2666 O O . GLY A 1 334 ? 8.209 17.599 18.735 1.00 49.62 334 GLY A O 1
ATOM 2667 N N . ASP A 1 335 ? 7.109 15.715 19.307 1.00 41.00 335 ASP A N 1
ATOM 2668 C CA . ASP A 1 335 ? 7.725 15.521 20.625 1.00 41.00 335 ASP A CA 1
ATOM 2669 C C . ASP A 1 335 ? 8.927 14.562 20.553 1.00 41.00 335 ASP A C 1
ATOM 2671 O O . ASP A 1 335 ? 9.575 14.287 21.566 1.00 41.00 335 ASP A O 1
ATOM 2675 N N . LEU A 1 336 ? 9.213 14.009 19.367 1.00 45.16 336 LEU A N 1
ATOM 2676 C CA . LEU A 1 336 ? 10.439 13.262 19.123 1.00 45.16 336 LEU A CA 1
ATOM 2677 C C . LEU A 1 336 ? 11.587 14.273 18.937 1.00 45.16 336 LEU A C 1
ATOM 2679 O O . LEU A 1 336 ? 11.450 15.157 18.091 1.00 45.16 336 LEU A O 1
ATOM 2683 N N . PRO A 1 337 ? 12.664 14.180 19.741 1.00 39.47 337 PRO A N 1
ATOM 2684 C CA . PRO A 1 337 ? 13.759 15.150 19.752 1.00 39.47 337 PRO A CA 1
ATOM 2685 C C . PRO A 1 337 ? 14.532 15.226 18.436 1.00 39.47 337 PRO A C 1
ATOM 2687 O O . PRO A 1 337 ? 14.634 14.183 17.745 1.00 39.47 337 PRO A O 1
#

Organism: NCBI:txid2695856

Foldseek 3Di:
DEEEEAAADDCFFCVVLSQLQVVLQCVLLLHPYYLQVVCVVVPDCQQDDDPVAFHWHFDADPNDTDTYPHSCPPPLRRSVVSCCPPVNVVVVLVSVLSSQPAAHAEYEYYAEDQLPDQALHWDDDNVQFFIWTWGQDPVRFTWTWTWGDDPPGDTPIDIRGNPCSLLSDLNYAEYEYQYEQQADDLAAPPDPPARSVRSVQVSNVVSVRQHKYKYKYDPDGQDTPPPVFYLNNQLSVQLSVVCVVVVHDSNSSNCCQPPVVVSSFLSSLVSSCVRQVPDPVSVVQLDDPCPDDDDDPPPGIGIGMKIQGSQRWIGGNHPPCPGPDPDDDTDHPVNRD

Radius of gyration: 19.42 Å; chains: 1; bounding box: 56×40×58 Å

Secondary structure (DSSP, 8-state):
-EEEEEE-S-TTTSHHHHHHHHHHHHHTTS--EEHHHHTSTT--GGGB--SSS--BEEEEETTEEEEEGGGGSTTTTHHHHHHTSTTTHHHHHHHHHHTTSS--SEEEEE-BPPSSSS-SSEEE-TTT--EEEEEE-TTS-EEEEEE-B-TTS-B--EEEE-TTHHHHGGG--EEEEESTT-S----SS------HHHHHHHHHGGGT---EEEEEESSSPSPPGGG---SHHHHHHHHHHHHHHTT--TTHHHHHHHH-HHHHHHHHHHHHHHHH-SSTTGGGTT-----SSSPPPTT----EEEEE-TTSEEEE--TT--SS---PPPEEGGG--